Protein 5YI7 (pdb70)

Secondary structure (DSSP, 8-state):
-HHHHHHT--EEEEEEEEEEEESSS--HHHHHHHHHHHHH--PEEEEEEEETTEEEEEETTT--EEEEE-GGGEEEEEE-TTSTTEEEEEEEETTTTEEEEEEEEESSS-HHHHHHHHHHHHHHHHH-/-TTPPPP---EE-TT--/-HHHHHHHHHT--EEEEEEEEEEEESSS--HHHHHHHHHHHHH--PEEEEEEEETTEEEEEETTT--EEEEE-GGGEEEEEE-TT-TTEEEEEEEETTTTEEEEEEEEESSS-HHHHHHHHHHHHHHHHH-/-TTPPPP---EE-TT--

Radius of gyration: 22.99 Å; Cα contacts (8 Å, |Δi|>4): 720; chains: 4; bounding box: 73×69×39 Å

Solvent-accessible surface area: 15478 Å² total; per-residue (Å²): 62,89,104,26,0,46,64,69,104,9,48,7,22,0,58,26,31,20,56,34,67,12,170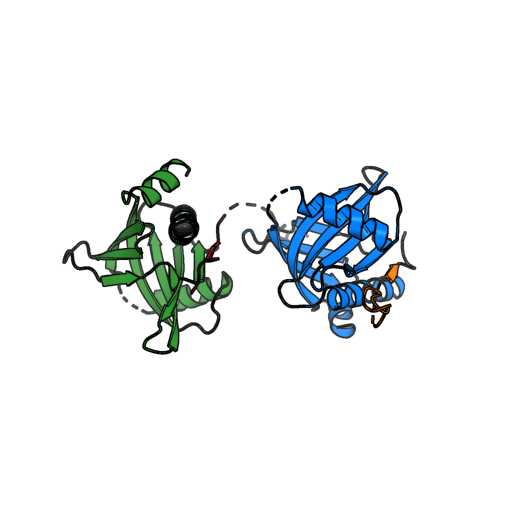,103,38,117,9,41,91,24,2,24,61,4,1,69,83,16,99,106,117,152,63,56,53,1,63,0,65,1,10,9,97,1,0,75,0,39,18,47,58,102,84,25,92,78,11,87,23,70,0,77,35,0,6,0,0,1,13,9,140,111,94,86,79,0,0,0,0,0,3,78,42,53,128,71,87,84,62,16,0,21,0,0,64,0,32,141,30,53,0,59,110,0,0,88,0,0,9,15,0,4,58,13,22,104,114,175,136,132,180,107,133,148,233,156,76,48,65,87,11,97,19,74,102,158,91,83,16,62,94,18,0,48,61,69,102,9,50,9,23,0,57,26,31,21,55,33,67,13,171,101,38,66,9,13,80,25,3,26,95,5,0,74,84,15,97,88,112,125,76,58,108,0,65,0,66,1,10,9,96,1,0,74,0,36,17,76,169,104,101,28,99,79,12,88,23,66,0,78,44,0,7,1,0,1,17,9,80,110,90,86,80,0,0,0,0,0,4,71,39,50,128,69,88,81,63,15,0,21,0,0,62,0,33,144,40,45,0,26,42,0,0,26,1,0,8,21,0,4,56,10,20,104,130,174,136,130,181,109,136,147,188,152,51,30,72,91,10,99,16,73,95

CATH classification: 2.30.29.30

Structure (mmCIF, N/CA/C/O backbone):
data_5YI7
#
_entry.id   5YI7
#
_cell.length_a   65.593
_cell.length_b   65.593
_cell.length_c   143.879
_cell.angle_alpha   90.000
_cell.angle_beta   90.000
_cell.angle_gamma   120.000
#
_symmetry.space_group_name_H-M   'P 31 1 2'
#
loop_
_entity.id
_entity.type
_entity.pdbx_description
1 polymer 'Protein numb'
2 polymer 'Pon peptide from Partner of numb'
3 non-polymer GLYCEROL
4 water water
#
loop_
_atom_site.group_PDB
_atom_site.id
_atom_site.type_symbol
_atom_site.label_atom_id
_atom_site.label_alt_id
_atom_site.label_comp_id
_atom_site.label_asym_id
_atom_site.label_entity_id
_atom_site.label_seq_id
_atom_site.pdbx_PDB_ins_code
_atom_site.Cartn_x
_atom_site.Cartn_y
_atom_site.Cartn_z
_atom_site.occupancy
_atom_site.B_iso_or_equiv
_atom_site.auth_seq_id
_atom_site.auth_comp_id
_atom_site.auth_asym_id
_atom_site.auth_atom_id
_atom_site.pdbx_PDB_model_num
ATOM 1 N N . ASP A 1 10 ? 23.544 53.644 52.422 1.00 42.63 72 ASP A N 1
ATOM 2 C CA . ASP A 1 10 ? 22.442 53.500 51.453 1.00 33.59 72 ASP A CA 1
ATOM 3 C C . ASP A 1 10 ? 21.671 52.213 51.643 1.00 27.45 72 ASP A C 1
ATOM 4 O O . ASP A 1 10 ? 20.496 52.149 51.245 1.00 27.47 72 ASP A O 1
ATOM 9 N N . GLU A 1 11 ? 22.301 51.165 52.198 1.00 26.15 73 GLU A N 1
ATOM 10 C CA . GLU A 1 11 ? 21.568 49.917 52.426 1.00 29.57 73 GLU A CA 1
ATOM 11 C C . GLU A 1 11 ? 20.374 50.133 53.352 1.00 29.50 73 GLU A C 1
ATOM 12 O O . GLU A 1 11 ? 19.254 49.702 53.047 1.00 29.14 73 GLU A O 1
ATOM 16 N N . GLU A 1 12 ? 20.580 50.820 54.481 1.00 29.50 74 GLU A N 1
ATOM 17 C CA . GLU A 1 12 ? 19.438 51.031 55.366 1.00 30.72 74 GLU A CA 1
ATOM 18 C C . GLU A 1 12 ? 18.385 51.886 54.682 1.00 27.63 74 GLU A C 1
ATOM 19 O O . GLU A 1 12 ? 17.181 51.650 54.872 1.00 27.51 74 GLU A O 1
ATOM 23 N N . ALA A 1 13 ? 18.820 52.846 53.855 1.00 25.84 75 ALA A N 1
ATOM 24 C CA . ALA A 1 13 ? 17.873 53.697 53.142 1.00 25.42 75 ALA A CA 1
ATOM 25 C C . ALA A 1 13 ? 17.052 52.881 52.159 1.00 22.99 75 ALA A C 1
ATOM 26 O O . ALA A 1 13 ? 15.843 53.084 52.030 1.00 23.88 75 ALA A O 1
ATOM 28 N N . VAL A 1 14 ? 17.687 51.921 51.464 1.00 23.54 76 VAL A N 1
ATOM 29 C CA . VAL A 1 14 ? 16.902 51.099 50.557 1.00 22.92 76 VAL A CA 1
ATOM 30 C C . VAL A 1 14 ? 15.904 50.258 51.337 1.00 23.97 76 VAL A C 1
ATOM 31 O O . VAL A 1 14 ? 14.740 50.120 50.938 1.00 22.66 76 VAL A O 1
ATOM 35 N N . ARG A 1 15 ? 16.332 49.694 52.470 1.00 23.67 77 ARG A N 1
ATOM 36 C CA . ARG A 1 15 ? 15.426 48.859 53.257 1.00 26.05 77 ARG A CA 1
ATOM 37 C C . ARG A 1 15 ? 14.260 49.667 53.793 1.00 27.16 77 ARG A C 1
ATOM 38 O O . ARG A 1 15 ? 13.129 49.168 53.865 1.00 29.43 77 ARG A O 1
ATOM 41 N N . SER A 1 16 ? 14.512 50.927 54.145 1.00 29.42 78 SER A N 1
ATOM 42 C CA . SER A 1 16 ? 13.510 51.807 54.760 1.00 26.51 78 SER A CA 1
ATOM 43 C C . SER A 1 16 ? 12.703 52.611 53.767 1.00 30.02 78 SER A C 1
ATOM 44 O O . SER A 1 16 ? 11.816 53.368 54.186 1.00 29.71 78 SER A O 1
ATOM 47 N N . ALA A 1 17 ? 12.990 52.474 52.469 1.00 23.66 79 ALA A N 1
ATOM 48 C CA . ALA A 1 17 ? 12.338 53.241 51.429 1.00 22.66 79 ALA A CA 1
ATOM 49 C C . ALA A 1 17 ? 12.546 54.752 51.629 1.00 24.49 79 ALA A C 1
ATOM 50 O O . ALA A 1 17 ? 11.614 55.552 51.487 1.00 26.38 79 ALA A O 1
ATOM 52 N N . THR A 1 18 ? 13.800 55.142 51.913 1.00 23.16 80 THR A N 1
ATOM 53 C CA . THR A 1 18 ? 14.216 56.543 51.897 1.00 21.74 80 THR A CA 1
ATOM 54 C C . THR A 1 18 ? 15.387 56.793 50.950 1.00 25.26 80 THR A C 1
ATOM 55 O O . THR A 1 18 ? 16.108 57.792 51.102 1.00 25.45 80 THR A O 1
ATOM 59 N N . CYS A 1 19 ? 15.599 55.902 49.963 1.00 20.85 81 CYS A N 1
ATOM 60 C CA . CYS A 1 19 ? 16.726 55.995 49.039 1.00 23.20 81 CYS A CA 1
ATOM 61 C C . CYS A 1 19 ? 16.243 56.529 47.701 1.00 21.04 81 CYS A C 1
ATOM 62 O O . CYS A 1 19 ? 15.427 55.893 47.027 1.00 22.42 81 CYS A O 1
ATOM 65 N N . SER A 1 20 ? 16.696 57.722 47.331 1.00 22.57 82 SER A N 1
ATOM 66 C CA . SER A 1 20 ? 16.306 58.303 46.056 1.00 20.72 82 SER A CA 1
ATOM 67 C C . SER A 1 20 ? 17.473 59.103 45.511 1.00 22.14 82 SER A C 1
ATOM 68 O O . SER A 1 20 ? 18.285 59.640 46.274 1.00 24.84 82 SER A O 1
ATOM 71 N N . PHE A 1 21 ? 17.573 59.137 44.191 1.00 19.75 83 PHE A N 1
ATOM 72 C CA . PHE A 1 21 ? 18.648 59.833 43.493 1.00 20.33 83 PHE A CA 1
ATOM 73 C C . PHE A 1 21 ? 18.060 60.739 42.436 1.00 22.31 83 PHE A C 1
ATOM 74 O O . PHE A 1 21 ? 17.166 60.341 41.696 1.00 22.07 83 PHE A O 1
ATOM 82 N N . SER A 1 22 ? 18.598 61.953 42.345 1.00 22.65 84 SER A N 1
ATOM 83 C CA . SER A 1 22 ? 18.191 62.842 41.278 1.00 20.72 84 SER A CA 1
ATOM 84 C C . SER A 1 22 ? 18.858 62.378 39.989 1.00 22.69 84 SER A C 1
ATOM 85 O O . SER A 1 22 ? 20.063 62.104 39.966 1.00 25.76 84 SER A O 1
ATOM 88 N N . VAL A 1 23 ? 18.063 62.164 38.946 1.00 20.89 85 VAL A N 1
ATOM 89 C CA . VAL A 1 23 ? 18.574 61.567 37.710 1.00 20.16 85 VAL A CA 1
ATOM 90 C C . VAL A 1 23 ? 18.015 62.302 36.496 1.00 23.72 85 VAL A C 1
ATOM 91 O O . VAL A 1 23 ? 17.022 63.035 36.568 1.00 21.29 85 VAL A O 1
ATOM 95 N N . LYS A 1 24 ? 18.692 62.122 35.363 1.00 20.32 86 LYS A N 1
ATOM 96 C CA . LYS A 1 24 ? 18.070 62.343 34.073 1.00 20.70 86 LYS A CA 1
ATOM 97 C C . LYS A 1 24 ? 17.796 60.961 33.508 1.00 23.43 86 LYS A C 1
ATOM 98 O O . LYS A 1 24 ? 18.722 60.141 33.411 1.00 24.45 86 LYS A O 1
ATOM 103 N N . TYR A 1 25 ? 16.541 60.690 33.183 1.00 21.86 87 TYR A N 1
ATOM 104 C CA . TYR A 1 25 ? 16.158 59.398 32.633 1.00 22.54 87 TYR A CA 1
ATOM 105 C C . TYR A 1 25 ? 16.295 59.462 31.126 1.00 24.49 87 TYR A C 1
ATOM 106 O O . TYR A 1 25 ? 15.687 60.319 30.470 1.00 22.00 87 TYR A O 1
ATOM 115 N N . LEU A 1 26 ? 17.096 58.552 30.570 1.00 22.64 88 LEU A N 1
ATOM 116 C CA . LEU A 1 26 ? 17.386 58.588 29.148 1.00 22.69 88 LEU A CA 1
ATOM 117 C C . LEU A 1 26 ? 16.417 57.759 28.321 1.00 24.45 88 LEU A C 1
ATOM 118 O O . LEU A 1 26 ? 16.465 57.845 27.097 1.00 28.90 88 LEU A O 1
ATOM 123 N N . GLY A 1 27 ? 15.555 56.970 28.938 1.00 22.57 89 GLY A N 1
ATOM 124 C CA . GLY A 1 27 ? 14.657 56.107 28.192 1.00 22.32 89 GLY A CA 1
ATOM 125 C C . GLY A 1 27 ? 15.150 54.678 28.230 1.00 22.95 89 GLY A C 1
ATOM 126 O O . GLY A 1 27 ? 16.039 54.327 29.010 1.00 20.66 89 GLY A O 1
ATOM 127 N N . CYS A 1 28 ? 14.571 53.845 27.358 1.00 21.64 90 CYS A N 1
ATOM 128 C CA . CYS A 1 28 ? 14.966 52.433 27.320 1.00 21.84 90 CYS A CA 1
ATOM 129 C C . CYS A 1 28 ? 15.094 51.958 25.883 1.00 21.88 90 CYS A C 1
ATOM 130 O O . CYS A 1 28 ? 14.542 52.552 24.947 1.00 23.68 90 CYS A O 1
ATOM 133 N N . VAL A 1 29 ? 15.806 50.844 25.719 1.00 19.31 91 VAL A N 1
ATOM 134 C CA . VAL A 1 29 ? 16.030 50.268 24.400 1.00 21.03 91 VAL A CA 1
ATOM 135 C C . VAL A 1 29 ? 16.151 48.753 24.554 1.00 21.82 91 VAL A C 1
ATOM 136 O O . VAL A 1 29 ? 16.706 48.260 25.541 1.00 20.48 91 VAL A O 1
ATOM 140 N N . GLU A 1 30 ? 15.602 48.022 23.596 1.00 21.69 92 GLU A N 1
ATOM 141 C CA . GLU A 1 30 ? 15.710 46.572 23.630 1.00 21.97 92 GLU A CA 1
ATOM 142 C C . GLU A 1 30 ? 17.151 46.124 23.521 1.00 23.22 92 GLU A C 1
ATOM 143 O O . GLU A 1 30 ? 17.924 46.658 22.707 1.00 22.52 92 GLU A O 1
ATOM 149 N N . VAL A 1 31 ? 17.504 45.116 24.336 1.00 21.88 93 VAL A N 1
ATOM 150 C CA . VAL A 1 31 ? 18.784 44.431 24.240 1.00 19.70 93 VAL A CA 1
ATOM 151 C C . VAL A 1 31 ? 18.537 42.930 24.119 1.00 22.22 93 VAL A C 1
ATOM 152 O O . VAL A 1 31 ? 17.418 42.437 24.313 1.00 24.57 93 VAL A O 1
ATOM 156 N N . PHE A 1 32 ? 19.583 42.197 23.715 1.00 21.67 94 PHE A N 1
ATOM 157 C CA . PHE A 1 32 ? 19.439 40.766 23.434 1.00 24.06 94 PHE A CA 1
ATOM 158 C C . PHE A 1 32 ? 20.244 39.894 24.385 1.00 23.81 94 PHE A C 1
ATOM 159 O O . PHE A 1 32 ? 20.459 38.695 24.107 1.00 26.41 94 PHE A O 1
ATOM 167 N N . GLU A 1 33 ? 20.723 40.461 25.481 1.00 24.75 95 GLU A N 1
ATOM 168 C CA . GLU A 1 33 ? 21.350 39.690 26.542 1.00 25.88 95 GLU A CA 1
ATOM 169 C C . GLU A 1 33 ? 20.773 40.233 27.840 1.00 25.33 95 GLU A C 1
ATOM 170 O O . GLU A 1 33 ? 20.353 41.395 27.916 1.00 21.78 95 GLU A O 1
ATOM 176 N N . SER A 1 34 ? 20.699 39.381 28.852 1.00 22.26 96 SER A N 1
ATOM 177 C CA . SER A 1 34 ? 20.115 39.830 30.112 1.00 19.68 96 SER A CA 1
ATOM 178 C C . SER A 1 34 ? 21.127 40.438 31.081 1.00 24.39 96 SER A C 1
ATOM 179 O O . SER A 1 34 ? 20.732 40.882 32.164 1.00 22.62 96 SER A O 1
ATOM 182 N N . ARG A 1 35 ? 22.416 40.415 30.759 1.00 22.95 97 ARG A N 1
ATOM 183 C CA . ARG A 1 35 ? 23.423 41.001 31.647 1.00 20.27 97 ARG A CA 1
ATOM 184 C C . ARG A 1 35 ? 24.629 41.457 30.821 1.00 22.52 97 ARG A C 1
ATOM 185 O O . ARG A 1 35 ? 24.812 41.041 29.676 1.00 24.23 97 ARG A O 1
ATOM 193 N N . GLY A 1 36 ? 25.474 42.287 31.438 1.00 20.78 98 GLY A N 1
ATOM 194 C CA . GLY A 1 36 ? 26.793 42.556 30.876 1.00 24.48 98 GLY A CA 1
ATOM 195 C C . GLY A 1 36 ? 27.068 44.046 30.762 1.00 24.42 98 GLY A C 1
ATOM 196 O O . GLY A 1 36 ? 26.219 44.786 30.268 1.00 22.90 98 GLY A O 1
ATOM 197 N N . MET A 1 37 ? 28.247 44.497 31.196 1.00 23.13 99 MET A N 1
ATOM 198 C CA . MET A 1 37 ? 28.535 45.936 31.133 1.00 23.61 99 MET A CA 1
ATOM 199 C C . MET A 1 37 ? 28.667 46.438 29.709 1.00 26.09 99 MET A C 1
ATOM 200 O O . MET A 1 37 ? 28.290 47.582 29.420 1.00 25.91 99 MET A O 1
ATOM 205 N N . GLN A 1 38 ? 29.220 45.621 28.803 1.00 24.10 100 GLN A N 1
ATOM 206 C CA . GLN A 1 38 ? 29.299 46.086 27.422 1.00 25.60 100 GLN A CA 1
ATOM 207 C C . GLN A 1 38 ? 27.915 46.170 26.823 1.00 26.75 100 GLN A C 1
ATOM 208 O O . GLN A 1 38 ? 27.624 47.071 26.024 1.00 25.78 100 GLN A O 1
ATOM 211 N N . VAL A 1 39 ? 27.039 45.247 27.209 1.00 23.26 101 VAL A N 1
ATOM 212 C CA . VAL A 1 39 ? 25.672 45.295 26.702 1.00 24.23 101 VAL A CA 1
ATOM 213 C C . VAL A 1 39 ? 24.996 46.591 27.115 1.00 22.04 101 VAL A C 1
ATOM 214 O O . VAL A 1 39 ? 24.343 47.267 26.302 1.00 22.81 101 VAL A O 1
ATOM 218 N N . CYS A 1 40 ? 25.169 46.967 28.381 1.00 20.20 102 CYS A N 1
ATOM 219 C CA . CYS A 1 40 ? 24.573 48.193 28.907 1.00 19.66 102 CYS A CA 1
ATOM 220 C C . CYS A 1 40 ? 25.190 49.418 28.248 1.00 21.81 102 CYS A C 1
ATOM 221 O O . CYS A 1 40 ? 24.485 50.373 27.906 1.00 21.83 102 CYS A O 1
ATOM 224 N N . GLU A 1 41 ? 26.511 49.413 28.062 1.00 22.40 103 GLU A N 1
ATOM 225 C CA . GLU A 1 41 ? 27.157 50.572 27.463 1.00 23.63 103 GLU A CA 1
ATOM 226 C C . GLU A 1 41 ? 26.749 50.757 26.010 1.00 24.71 103 GLU A C 1
ATOM 227 O O . GLU A 1 41 ? 26.591 51.898 25.547 1.00 24.35 103 GLU A O 1
ATOM 233 N N . GLU A 1 42 ? 26.592 49.656 25.252 1.00 24.08 104 GLU A N 1
ATOM 234 C CA . GLU A 1 42 ? 26.106 49.819 23.880 1.00 23.97 104 GLU A CA 1
ATOM 235 C C . GLU A 1 42 ? 24.682 50.364 23.864 1.00 25.57 104 GLU A C 1
ATOM 236 O O . GLU A 1 42 ? 24.350 51.216 23.029 1.00 24.84 104 GLU A O 1
ATOM 238 N N . ALA A 1 43 ? 23.841 49.912 24.804 1.00 22.56 105 ALA A N 1
ATOM 239 C CA . ALA A 1 43 ? 22.489 50.443 24.909 1.00 23.96 105 ALA A CA 1
ATOM 240 C C . ALA A 1 43 ? 22.508 51.920 25.268 1.00 24.82 105 ALA A C 1
ATOM 241 O O . ALA A 1 43 ? 21.727 52.715 24.733 1.00 24.51 105 ALA A O 1
ATOM 243 N N . LEU A 1 44 ? 23.389 52.308 26.183 1.00 21.34 106 LEU A N 1
ATOM 244 C CA . LEU A 1 44 ? 23.464 53.706 26.563 1.00 22.60 106 LEU A CA 1
ATOM 245 C C . LEU A 1 44 ? 23.872 54.557 25.381 1.00 26.38 106 LEU A C 1
ATOM 246 O O . LEU A 1 44 ? 23.432 55.711 25.252 1.00 25.23 106 LEU A O 1
ATOM 251 N N . LYS A 1 45 ? 24.734 54.020 24.514 1.00 24.66 107 LYS A N 1
ATOM 252 C CA . LYS A 1 45 ? 25.139 54.785 23.345 1.00 26.39 107 LYS A CA 1
ATOM 253 C C . LYS A 1 45 ? 23.937 55.039 22.453 1.00 27.49 107 LYS A C 1
ATOM 254 O O . LYS A 1 45 ? 23.764 56.140 21.918 1.00 32.68 107 LYS A O 1
ATOM 257 N N . VAL A 1 46 ? 23.065 54.039 22.313 1.00 27.28 108 VAL A N 1
ATOM 258 C CA . VAL A 1 46 ? 21.888 54.215 21.472 1.00 28.79 108 VAL A CA 1
ATOM 259 C C . VAL A 1 46 ? 20.967 55.262 22.080 1.00 26.36 108 VAL A C 1
ATOM 260 O O . VAL A 1 46 ? 20.499 56.174 21.383 1.00 26.52 108 VAL A O 1
ATOM 264 N N . LEU A 1 47 ? 20.740 55.167 23.399 1.00 25.09 109 LEU A N 1
ATOM 265 C CA . LEU A 1 47 ? 19.910 56.139 24.107 1.00 24.76 109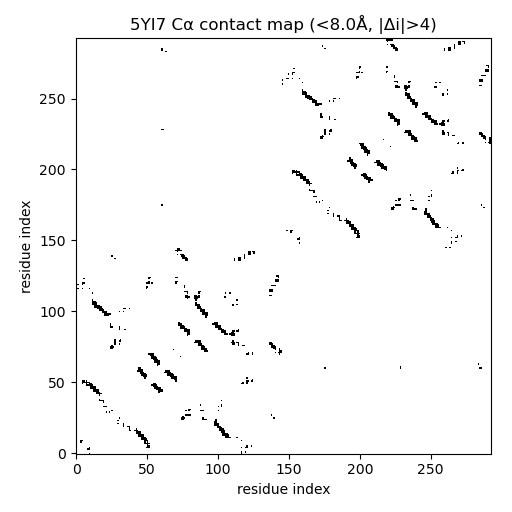 LEU A CA 1
ATOM 266 C C . LEU A 1 47 ? 20.449 57.559 23.940 1.00 26.92 109 LEU A C 1
ATOM 267 O O . LEU A 1 47 ? 19.671 58.501 23.750 1.00 30.11 109 LEU A O 1
ATOM 272 N N . ARG A 1 48 ? 21.770 57.739 24.062 1.00 24.90 110 ARG A N 1
ATOM 273 C CA . ARG A 1 48 ? 22.346 59.075 23.970 1.00 28.77 110 ARG A CA 1
ATOM 274 C C . ARG A 1 48 ? 22.260 59.633 22.562 1.00 31.22 110 ARG A C 1
ATOM 275 O O . ARG A 1 48 ? 22.196 60.860 22.383 1.00 31.73 110 ARG A O 1
ATOM 283 N N . GLN A 1 49 ? 22.267 58.763 21.552 1.00 31.57 111 GLN A N 1
ATOM 284 C CA . GLN A 1 49 ? 22.184 59.231 20.169 1.00 36.44 111 GLN A CA 1
ATOM 285 C C . GLN A 1 49 ? 20.764 59.568 19.754 1.00 39.06 111 GLN A C 1
ATOM 286 O O . GLN A 1 49 ? 20.567 60.169 18.691 1.00 46.16 111 GLN A O 1
ATOM 289 N N . SER A 1 50 ? 19.779 59.192 20.551 1.00 50.78 112 SER A N 1
ATOM 290 C CA . SER A 1 50 ? 18.408 59.597 20.325 1.00 48.87 112 SER A CA 1
ATOM 291 C C . SER A 1 50 ? 18.253 61.093 20.608 1.00 47.58 112 SER A C 1
ATOM 292 O O . SER A 1 50 ? 17.697 61.815 19.800 1.00 52.83 112 SER A O 1
ATOM 295 N N . ARG A 1 53 ? 15.794 63.943 24.372 1.00 53.05 115 ARG A N 1
ATOM 296 C CA . ARG A 1 53 ? 15.912 64.866 25.505 1.00 52.04 115 ARG A CA 1
ATOM 297 C C . ARG A 1 53 ? 15.568 64.193 26.831 1.00 43.98 115 ARG A C 1
ATOM 298 O O . ARG A 1 53 ? 14.438 63.738 27.049 1.00 44.65 115 ARG A O 1
ATOM 301 N N . PRO A 1 54 ? 16.553 64.113 27.715 1.00 41.31 116 PRO A N 1
ATOM 302 C CA . PRO A 1 54 ? 16.375 63.341 28.947 1.00 35.11 116 PRO A CA 1
ATOM 303 C C . PRO A 1 54 ? 15.417 64.041 29.890 1.00 33.38 116 PRO A C 1
ATOM 304 O O . PRO A 1 54 ? 15.342 65.268 29.932 1.00 34.48 116 PRO A O 1
ATOM 308 N N . VAL A 1 55 ? 14.702 63.246 30.667 1.00 27.84 117 VAL A N 1
ATOM 309 C CA . VAL A 1 55 ? 13.667 63.747 31.565 1.00 26.50 117 VAL A CA 1
ATOM 310 C C . VAL A 1 55 ? 14.254 63.783 32.969 1.00 24.84 117 VAL A C 1
ATOM 311 O O . VAL A 1 55 ? 14.750 62.774 33.468 1.00 25.58 117 VAL A O 1
ATOM 315 N N . ARG A 1 56 ? 14.217 64.948 33.610 1.00 24.77 118 ARG A N 1
ATOM 316 C CA . ARG A 1 56 ? 14.773 65.023 34.959 1.00 24.19 118 ARG A CA 1
ATOM 317 C C . ARG A 1 56 ? 13.767 64.531 35.979 1.00 24.24 118 ARG A C 1
ATOM 318 O O . ARG A 1 56 ? 12.581 64.875 35.915 1.00 24.48 118 ARG A O 1
ATOM 326 N N . GLY A 1 57 ? 14.248 63.770 36.950 1.00 21.97 119 GLY A N 1
ATOM 327 C CA . GLY A 1 57 ? 13.339 63.222 37.931 1.00 22.57 119 GLY A CA 1
ATOM 328 C C . GLY A 1 57 ? 14.089 62.601 39.076 1.00 21.81 119 GLY A C 1
ATOM 329 O O . GLY A 1 57 ? 15.266 62.895 39.318 1.00 21.87 119 GLY A O 1
ATOM 330 N N . LEU A 1 58 ? 13.339 61.832 39.848 1.00 19.97 120 LEU A N 1
ATOM 331 C CA . LEU A 1 58 ? 13.841 61.206 41.053 1.00 20.45 120 LEU A CA 1
ATOM 332 C C . LEU A 1 58 ? 13.697 59.710 40.867 1.00 20.88 120 LEU A C 1
ATOM 333 O O . LEU A 1 58 ? 12.610 59.239 40.495 1.00 23.41 120 LEU A O 1
ATOM 338 N N . LEU A 1 59 ? 14.816 58.980 41.044 1.00 18.62 121 LEU A N 1
ATOM 339 C CA . LEU A 1 59 ? 14.848 57.516 41.008 1.00 19.16 121 LEU A CA 1
ATOM 340 C C . LEU A 1 59 ? 14.788 57.005 42.442 1.00 19.68 121 LEU A C 1
ATOM 341 O O . LEU A 1 59 ? 15.718 57.232 43.221 1.00 21.76 121 LEU A O 1
ATOM 346 N N . HIS A 1 60 ? 13.665 56.354 42.801 1.00 18.21 122 HIS A N 1
ATOM 347 C CA . HIS A 1 60 ? 13.465 55.798 44.129 1.00 17.19 122 HIS A CA 1
ATOM 348 C C . HIS A 1 60 ? 13.883 54.342 44.070 1.00 19.52 122 HIS A C 1
ATOM 349 O O . HIS A 1 60 ? 13.494 53.636 43.147 1.00 22.68 122 HIS A O 1
ATOM 356 N N . VAL A 1 61 ? 14.719 53.906 45.015 1.00 19.26 123 VAL A N 1
ATOM 357 C CA . VAL A 1 61 ? 15.230 52.536 45.013 1.00 18.76 123 VAL A CA 1
ATOM 358 C C . VAL A 1 61 ? 14.791 51.872 46.312 1.00 18.34 123 VAL A C 1
ATOM 359 O O . VAL A 1 61 ? 15.165 52.322 47.404 1.00 20.26 123 VAL A O 1
ATOM 363 N N . SER A 1 62 ? 13.995 50.813 46.213 1.00 18.76 124 SER A N 1
ATOM 364 C CA . SER A 1 62 ? 13.572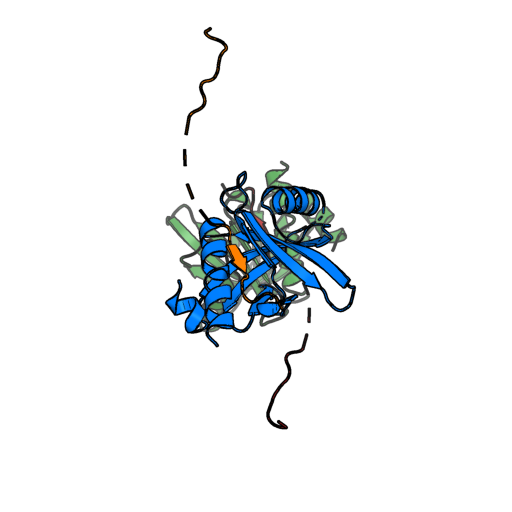 50.089 47.397 1.00 20.76 124 SER A CA 1
ATOM 365 C C . SER A 1 62 ? 13.319 48.632 47.036 1.00 21.49 124 SER A C 1
ATOM 366 O O . SER A 1 62 ? 13.354 48.248 45.852 1.00 22.35 124 SER A O 1
ATOM 369 N N . GLY A 1 63 ? 13.017 47.826 48.060 1.00 22.78 125 GLY A N 1
ATOM 370 C CA . GLY A 1 63 ? 12.654 46.438 47.769 1.00 26.13 125 GLY A CA 1
ATOM 371 C C . GLY A 1 63 ? 11.374 46.316 46.961 1.00 27.24 125 GLY A C 1
ATOM 372 O O . GLY A 1 63 ? 11.117 45.254 46.378 1.00 27.04 125 GLY A O 1
ATOM 373 N N . ASP A 1 64 ? 10.566 47.385 46.920 1.00 22.37 126 ASP A N 1
ATOM 374 C CA . ASP A 1 64 ? 9.284 47.428 46.203 1.00 28.16 126 ASP A CA 1
ATOM 375 C C . ASP A 1 64 ? 9.429 47.745 44.717 1.00 26.38 126 ASP A C 1
ATOM 376 O O . ASP A 1 64 ? 8.451 47.578 43.974 1.00 26.71 126 ASP A O 1
ATOM 381 N N . GLY A 1 65 ? 10.564 48.279 44.285 1.00 22.16 127 GLY A N 1
ATOM 382 C CA . GLY A 1 65 ? 10.749 48.579 42.877 1.00 20.65 127 GLY A CA 1
ATOM 383 C C . GLY A 1 65 ? 11.717 49.725 42.691 1.00 21.81 127 GLY A C 1
ATOM 384 O O . GLY A 1 65 ? 12.202 50.335 43.645 1.00 22.65 127 GLY A O 1
ATOM 385 N N . LEU A 1 66 ? 12.003 49.986 41.422 1.00 18.70 128 LEU A N 1
ATOM 386 C CA . LEU A 1 66 ? 12.696 51.181 40.982 1.00 18.39 128 LEU A CA 1
ATOM 387 C C . LEU A 1 66 ? 11.618 52.049 40.362 1.00 21.26 128 LEU A C 1
ATOM 388 O O . LEU A 1 66 ? 10.962 51.622 39.390 1.00 20.97 128 LEU A O 1
ATOM 393 N N . ARG A 1 67 ? 11.363 53.201 40.980 1.00 18.07 129 ARG A N 1
ATOM 394 C CA . ARG A 1 67 ? 10.305 54.102 40.541 1.00 17.40 129 ARG A CA 1
ATOM 395 C C . ARG A 1 67 ? 10.971 55.386 40.089 1.00 20.84 129 ARG A C 1
ATOM 396 O O . ARG A 1 67 ? 11.795 55.940 40.820 1.00 23.00 129 ARG A O 1
ATOM 404 N N . VAL A 1 68 ? 10.614 55.886 38.903 1.00 18.74 130 VAL A N 1
ATOM 405 C CA . VAL A 1 68 ? 11.111 57.187 38.472 1.00 19.96 130 VAL A CA 1
ATOM 406 C C . VAL A 1 68 ? 9.929 58.140 38.398 1.00 18.31 130 VAL A C 1
ATOM 407 O O . VAL A 1 68 ? 8.925 57.840 37.756 1.00 19.33 130 VAL A O 1
ATOM 411 N N . VAL A 1 69 ? 10.038 59.273 39.085 1.00 19.33 131 VAL A N 1
ATOM 412 C CA . VAL A 1 69 ? 8.997 60.289 39.121 1.00 19.66 131 VAL A CA 1
ATOM 413 C C . VAL A 1 69 ? 9.550 61.533 38.444 1.00 22.16 131 VAL A C 1
ATOM 414 O O . VAL A 1 69 ? 10.591 62.052 38.857 1.00 21.66 131 VAL A O 1
ATOM 418 N N . ASP A 1 70 ? 8.833 62.024 37.433 1.00 20.41 132 ASP A N 1
ATOM 419 C CA . ASP A 1 70 ? 9.233 63.185 36.641 1.00 25.57 132 ASP A CA 1
ATOM 420 C C . ASP A 1 70 ? 9.148 64.456 37.503 1.00 23.99 132 ASP A C 1
ATOM 421 O O . ASP A 1 70 ? 8.100 64.722 38.117 1.00 25.49 132 ASP A O 1
ATOM 426 N N . ASP A 1 71 ? 10.235 65.262 37.537 1.00 22.91 133 ASP A N 1
ATOM 427 C CA . ASP A 1 71 ? 10.199 66.480 38.368 1.00 24.87 133 ASP A CA 1
ATOM 428 C C . ASP A 1 71 ? 9.073 67.412 37.950 1.00 31.48 133 ASP A C 1
ATOM 429 O O . ASP A 1 71 ? 8.400 68.018 38.806 1.00 28.41 133 ASP A O 1
ATOM 434 N N . GLU A 1 72 ? 8.869 67.571 36.639 1.00 27.06 134 GLU A N 1
ATOM 435 C CA . GLU A 1 72 ? 7.990 68.648 36.180 1.00 29.19 134 GLU A CA 1
ATOM 436 C C . GLU A 1 72 ? 6.519 68.279 36.321 1.00 30.65 134 GLU A C 1
ATOM 437 O O . GLU A 1 72 ? 5.709 69.132 36.708 1.00 31.60 134 GLU A O 1
ATOM 443 N N . THR A 1 73 ? 6.139 67.034 36.014 1.00 26.83 135 THR A N 1
ATOM 444 C CA . THR A 1 73 ? 4.736 66.616 36.121 1.00 27.22 135 THR A CA 1
ATOM 445 C C . THR A 1 73 ? 4.414 65.887 37.410 1.00 31.67 135 THR A C 1
ATOM 446 O O . THR A 1 73 ? 3.227 65.666 37.689 1.00 29.89 135 THR A O 1
ATOM 450 N N . LYS A 1 74 ? 5.431 65.483 38.171 1.00 27.17 136 LYS A N 1
ATOM 451 C CA . LYS A 1 74 ? 5.302 64.658 39.373 1.00 27.89 136 LYS A CA 1
ATOM 452 C C . LYS A 1 74 ? 4.654 63.324 39.075 1.00 29.94 136 LYS A C 1
ATOM 453 O O . LYS A 1 74 ? 4.071 62.706 39.972 1.00 31.81 136 LYS A O 1
ATOM 456 N N . GLY A 1 75 ? 4.714 62.880 37.827 1.00 29.64 137 GLY A N 1
ATOM 457 C CA . GLY A 1 75 ? 4.118 61.623 37.442 1.00 31.72 137 GLY A CA 1
ATOM 458 C C . GLY A 1 75 ? 5.103 60.465 37.476 1.00 26.92 137 GLY A C 1
ATOM 459 O O . GLY A 1 75 ? 6.304 60.632 37.284 1.00 24.79 137 GLY A O 1
ATOM 460 N N . LEU A 1 76 ? 4.559 59.276 37.706 1.00 27.45 138 LEU A N 1
ATOM 461 C CA . LEU A 1 76 ? 5.355 58.056 37.785 1.00 24.14 138 LEU A CA 1
ATOM 462 C C . LEU A 1 76 ? 5.617 57.555 36.372 1.00 28.74 138 LEU A C 1
ATOM 463 O O . LEU A 1 76 ? 4.710 57.024 35.716 1.00 37.68 138 LEU A O 1
ATOM 468 N N . ILE A 1 77 ? 6.849 57.705 35.882 1.00 24.06 139 ILE A N 1
ATOM 469 C CA . ILE A 1 77 ? 7.130 57.320 34.505 1.00 24.99 139 ILE A CA 1
ATOM 470 C C . ILE A 1 77 ? 7.834 55.977 34.362 1.00 25.85 139 ILE A C 1
ATOM 471 O O . ILE A 1 77 ? 7.848 55.413 33.252 1.00 32.61 139 ILE A O 1
ATOM 476 N N . VAL A 1 78 ? 8.441 55.469 35.419 1.00 22.50 140 VAL A N 1
ATOM 477 C CA . VAL A 1 78 ? 9.007 54.130 35.442 1.00 21.92 140 VAL A CA 1
ATOM 478 C C . VAL A 1 78 ? 8.537 53.502 36.738 1.00 21.90 140 VAL A C 1
ATOM 479 O O . VAL A 1 78 ? 8.609 54.144 37.793 1.00 21.83 140 VAL A O 1
ATOM 483 N N . ASP A 1 79 ? 8.036 52.265 36.660 1.00 23.73 141 ASP A N 1
ATOM 484 C CA . ASP A 1 79 ? 7.632 51.553 37.874 1.00 23.19 141 ASP A CA 1
ATOM 485 C C . ASP A 1 79 ? 8.035 50.101 37.639 1.00 24.91 141 ASP A C 1
ATOM 486 O O . ASP A 1 79 ? 7.281 49.316 37.050 1.00 27.28 141 ASP A O 1
ATOM 491 N N . GLN A 1 80 ? 9.227 49.756 38.094 1.00 20.92 142 GLN A N 1
ATOM 492 C CA . GLN A 1 80 ? 9.879 48.506 37.739 1.00 21.73 142 GLN A CA 1
ATOM 493 C C . GLN A 1 80 ? 9.949 47.590 38.963 1.00 24.66 142 GLN A C 1
ATOM 494 O O . GLN A 1 80 ? 10.590 47.944 39.961 1.00 22.91 142 GLN A O 1
ATOM 500 N N . THR A 1 81 ? 9.347 46.401 38.884 1.00 23.74 143 THR A N 1
ATOM 501 C CA . THR A 1 81 ? 9.517 45.482 40.015 1.00 25.15 143 THR A CA 1
ATOM 502 C C . THR A 1 81 ? 10.937 44.948 40.070 1.00 28.15 143 THR A C 1
ATOM 503 O O . THR A 1 81 ? 11.587 44.720 39.045 1.00 24.70 143 THR A O 1
ATOM 507 N N . ILE A 1 82 ? 11.422 44.725 41.293 1.00 23.21 144 ILE A N 1
ATOM 508 C CA . ILE A 1 82 ? 12.806 44.278 41.418 1.00 19.08 144 ILE A CA 1
ATOM 509 C C . ILE A 1 82 ? 12.959 42.887 40.837 1.00 18.90 144 ILE A C 1
ATOM 510 O O . ILE A 1 82 ? 14.016 42.542 40.302 1.00 20.98 144 ILE A O 1
ATOM 515 N N . GLU A 1 83 ? 11.929 42.059 40.987 1.00 23.70 145 GLU A N 1
ATOM 516 C CA . GLU A 1 83 ? 12.026 40.661 40.567 1.00 27.42 145 GLU A CA 1
ATOM 517 C C . GLU A 1 83 ? 12.293 40.531 39.077 1.00 27.50 145 GLU A C 1
ATOM 518 O O . GLU A 1 83 ? 12.782 39.487 38.633 1.00 25.46 145 GLU A O 1
ATOM 524 N N . LYS A 1 84 ? 11.977 41.554 38.288 1.00 23.52 146 LYS A N 1
ATOM 525 C CA . LYS A 1 84 ? 12.186 41.451 36.854 1.00 22.73 146 LYS A CA 1
ATOM 526 C C . LYS A 1 84 ? 13.423 42.206 36.401 1.00 23.11 146 LYS A C 1
ATOM 527 O O . LYS A 1 84 ? 13.688 42.261 35.200 1.00 22.02 146 LYS A O 1
ATOM 530 N N . VAL A 1 85 ? 14.198 42.755 37.317 1.00 19.52 147 VAL A N 1
ATOM 531 C CA . VAL A 1 85 ? 15.482 43.387 36.952 1.00 19.60 147 VAL A CA 1
ATOM 532 C C . VAL A 1 85 ? 16.568 42.325 37.020 1.00 21.19 147 VAL A C 1
ATOM 533 O O . VAL A 1 85 ? 16.743 41.693 38.067 1.00 21.76 147 VAL A O 1
ATOM 537 N N . SER A 1 86 ? 17.329 42.147 35.933 1.00 22.52 148 SER A N 1
ATOM 538 C CA . SER A 1 86 ? 18.321 41.079 35.905 1.00 18.15 148 SER A CA 1
ATOM 539 C C . SER A 1 86 ? 19.727 41.526 36.267 1.00 21.49 148 SER A C 1
ATOM 540 O O . SER A 1 86 ? 20.517 40.710 36.773 1.00 22.21 148 SER A O 1
ATOM 543 N N . PHE A 1 87 ? 20.067 42.778 35.999 1.00 18.73 149 PHE A N 1
ATOM 544 C CA . PHE A 1 87 ? 21.456 43.223 36.009 1.00 17.78 149 PHE A CA 1
ATOM 545 C C . PHE A 1 87 ? 21.472 44.738 36.111 1.00 19.28 149 PHE A C 1
ATOM 546 O O . PHE A 1 87 ? 20.601 45.405 35.554 1.00 20.47 149 PHE A O 1
ATOM 554 N N . CYS A 1 88 ? 22.468 45.291 36.808 1.00 17.57 150 CYS A N 1
ATOM 555 C CA . CYS A 1 88 ? 22.645 46.749 36.757 1.00 18.60 150 CYS A CA 1
ATOM 556 C C . CYS A 1 88 ? 24.134 47.076 36.857 1.00 18.99 150 CYS A C 1
ATOM 557 O O . CYS A 1 88 ? 24.928 46.267 37.352 1.00 20.35 150 CYS A O 1
ATOM 560 N N . ALA A 1 89 ? 24.510 48.257 36.339 1.00 19.26 151 ALA A N 1
ATOM 561 C CA . ALA A 1 89 ? 25.928 48.576 36.231 1.00 21.07 151 ALA A CA 1
ATOM 562 C C . ALA A 1 89 ? 26.129 50.073 36.069 1.00 21.37 151 ALA A C 1
ATOM 563 O O . ALA A 1 89 ? 25.321 50.750 35.409 1.00 19.42 151 ALA A O 1
ATOM 565 N N . PRO A 1 90 ? 27.224 50.601 36.613 1.00 22.29 152 PRO A N 1
ATOM 566 C CA . PRO A 1 90 ? 27.695 51.923 36.222 1.00 21.08 152 PRO A CA 1
ATOM 567 C C . PRO A 1 90 ? 28.283 51.870 34.819 1.00 21.33 152 PRO A C 1
ATOM 568 O O . PRO A 1 90 ? 28.693 50.819 34.332 1.00 24.67 152 PRO A O 1
ATOM 572 N N . ASP A 1 91 ? 28.297 53.019 34.159 1.00 22.20 153 ASP A N 1
ATOM 573 C CA . ASP A 1 91 ? 28.906 53.113 32.828 1.00 24.53 153 ASP A CA 1
ATOM 574 C C . ASP A 1 91 ? 30.415 53.269 33.012 1.00 24.51 153 ASP A C 1
ATOM 575 O O . ASP A 1 91 ? 30.852 54.219 33.664 1.00 29.98 153 ASP A O 1
ATOM 580 N N . ARG A 1 92 ? 31.216 52.340 32.460 1.00 24.73 154 ARG A N 1
ATOM 581 C CA . ARG A 1 92 ? 32.658 52.415 32.708 1.00 26.94 154 ARG A CA 1
ATOM 582 C C . ARG A 1 92 ? 33.296 53.619 32.051 1.00 31.61 154 ARG A C 1
ATOM 583 O O . ARG A 1 92 ? 34.454 53.950 32.353 1.00 35.59 154 ARG A O 1
ATOM 591 N N . ASN A 1 93 ? 32.592 54.257 31.127 1.00 31.06 155 ASN A N 1
ATOM 592 C CA . ASN A 1 93 ? 33.163 55.336 30.350 1.00 34.15 155 ASN A CA 1
ATOM 593 C C . ASN A 1 93 ? 32.619 56.707 30.716 1.00 30.87 155 ASN A C 1
ATOM 594 O O . ASN A 1 93 ? 33.168 57.720 30.237 1.00 35.10 155 ASN A O 1
ATOM 599 N N . HIS A 1 94 ? 31.586 56.769 31.550 1.00 32.35 156 HIS A N 1
ATOM 600 C CA . HIS A 1 94 ? 31.021 58.031 32.024 1.00 34.63 156 HIS A CA 1
ATOM 601 C C . HIS A 1 94 ? 30.675 57.890 33.500 1.00 32.18 156 HIS A C 1
ATOM 602 O O . HIS A 1 94 ? 29.822 57.081 33.862 1.00 27.52 156 HIS A O 1
ATOM 609 N N . GLU A 1 95 ? 31.327 58.699 34.343 1.00 32.16 157 GLU A N 1
ATOM 610 C CA . GLU A 1 95 ? 31.258 58.499 35.788 1.00 33.69 157 GLU A CA 1
ATOM 611 C C . GLU A 1 95 ? 29.840 58.590 36.338 1.00 33.54 157 GLU A C 1
ATOM 612 O O . GLU A 1 95 ? 29.533 57.935 37.334 1.00 31.03 157 GLU A O 1
ATOM 614 N N . ARG A 1 96 ? 28.973 59.408 35.743 1.00 30.11 158 ARG A N 1
ATOM 615 C CA . ARG A 1 96 ? 27.604 59.538 36.246 1.00 28.22 158 ARG A CA 1
ATOM 616 C C . ARG A 1 96 ? 26.606 58.639 35.534 1.00 26.82 158 ARG A C 1
ATOM 617 O O . ARG A 1 96 ? 25.411 58.681 35.868 1.00 25.73 158 ARG A O 1
ATOM 622 N N . GLY A 1 97 ? 27.054 57.811 34.593 1.00 25.72 159 GLY A N 1
ATOM 623 C CA . GLY A 1 97 ? 26.128 56.957 33.864 1.00 22.46 159 GLY A CA 1
ATOM 624 C C . GLY A 1 97 ? 25.754 55.694 34.627 1.00 25.42 159 GLY A C 1
ATOM 625 O O . GLY A 1 97 ? 26.546 55.111 35.361 1.00 26.18 159 GLY A O 1
ATOM 626 N N . PHE A 1 98 ? 24.511 55.256 34.443 1.00 21.20 160 PHE A N 1
ATOM 627 C CA . PHE A 1 98 ? 24.003 54.088 35.141 1.00 17.60 160 PHE A CA 1
ATOM 628 C C . PHE A 1 98 ? 22.929 53.462 34.270 1.00 20.29 160 PHE A C 1
ATOM 629 O O . PHE A 1 98 ? 22.180 54.192 33.611 1.00 22.73 160 PHE A O 1
ATOM 637 N N . SER A 1 99 ? 22.826 52.132 34.278 1.00 17.63 161 SER A N 1
ATOM 638 C CA . SER A 1 99 ? 21.689 51.506 33.618 1.00 18.33 161 SER A CA 1
ATOM 639 C C . SER A 1 99 ? 21.346 50.177 34.286 1.00 20.60 161 SER A C 1
ATOM 640 O O . SER A 1 99 ? 22.121 49.621 35.061 1.00 18.72 161 SER A O 1
ATOM 643 N N . TYR A 1 100 ? 20.173 49.658 33.947 1.00 18.78 162 TYR A N 1
ATOM 644 C CA . TYR A 1 100 ? 19.819 48.312 34.393 1.00 17.80 162 TYR A CA 1
ATOM 645 C C . TYR A 1 100 ? 19.132 47.619 33.242 1.00 19.51 162 TYR A C 1
ATOM 646 O O . TYR A 1 100 ? 18.634 48.261 32.320 1.00 17.37 162 TYR A O 1
ATOM 655 N N . ILE A 1 101 ? 19.146 46.297 33.278 1.00 18.09 163 ILE A N 1
ATOM 656 C CA . ILE A 1 101 ? 18.430 45.505 32.284 1.00 17.58 163 ILE A CA 1
ATOM 657 C C . ILE A 1 101 ? 17.273 44.836 33.005 1.00 20.57 163 ILE A C 1
ATOM 658 O O . ILE A 1 101 ? 17.426 44.361 34.143 1.00 20.54 163 ILE A O 1
ATOM 663 N N . CYS A 1 102 ? 16.114 44.779 32.350 1.00 17.75 164 CYS A N 1
ATOM 664 C CA . CYS A 1 102 ? 14.970 44.140 32.955 1.00 19.65 164 CYS A CA 1
ATOM 665 C C . CYS A 1 102 ? 14.241 43.326 31.905 1.00 20.20 164 CYS A C 1
ATOM 666 O O . CYS A 1 102 ? 14.392 43.525 30.689 1.00 20.64 164 CYS A O 1
ATOM 669 N N . ARG A 1 103 ? 13.434 42.422 32.420 1.00 20.62 165 ARG A N 1
ATOM 670 C CA . ARG A 1 103 ? 12.540 41.643 31.575 1.00 23.92 165 ARG A CA 1
ATOM 671 C C . ARG A 1 103 ? 11.180 42.327 31.513 1.00 26.84 165 ARG A C 1
ATOM 672 O O . ARG A 1 103 ? 10.521 42.540 32.548 1.00 29.92 165 ARG A O 1
ATOM 680 N N . ASP A 1 104 ? 10.761 42.691 30.297 1.00 24.92 166 ASP A N 1
ATOM 681 C CA . ASP A 1 104 ? 9.401 43.177 30.064 1.00 29.33 166 ASP A CA 1
ATOM 682 C C . ASP A 1 104 ? 8.568 41.965 29.676 1.00 36.90 166 ASP A C 1
ATOM 683 O O . ASP A 1 104 ? 8.625 41.489 28.534 1.00 39.25 166 ASP A O 1
ATOM 688 N N . GLY A 1 105 ? 7.784 41.458 30.628 1.00 37.60 167 GLY A N 1
ATOM 689 C CA . GLY A 1 105 ? 7.055 40.225 30.380 1.00 42.04 167 GLY A CA 1
ATOM 690 C C . GLY A 1 105 ? 5.922 40.359 29.389 1.00 45.05 167 GLY A C 1
ATOM 691 O O . GLY A 1 105 ? 5.536 39.366 28.765 1.00 48.40 167 GLY A O 1
ATOM 692 N N . THR A 1 106 ? 5.381 41.566 29.230 1.00 43.79 168 THR A N 1
ATOM 693 C CA . THR A 1 106 ? 4.254 41.732 28.325 1.00 48.28 168 THR A CA 1
ATOM 694 C C . THR A 1 106 ? 4.698 41.632 26.871 1.00 45.16 168 THR A C 1
ATOM 695 O O . THR A 1 106 ? 3.977 41.079 26.044 1.00 47.93 168 THR A O 1
ATOM 699 N N . THR A 1 107 ? 5.886 42.133 26.535 1.00 41.84 169 THR A N 1
ATOM 700 C CA . THR A 1 107 ? 6.374 42.010 25.169 1.00 41.04 169 THR A CA 1
ATOM 701 C C . THR A 1 107 ? 7.424 40.917 25.006 1.00 40.90 169 THR A C 1
ATOM 702 O O . THR A 1 107 ? 7.941 40.738 23.899 1.00 40.04 169 THR A O 1
ATOM 706 N N . ARG A 1 108 ? 7.781 40.222 26.081 1.00 37.29 170 ARG A N 1
ATOM 707 C CA . ARG A 1 108 ? 8.799 39.175 26.052 1.00 33.64 170 ARG A CA 1
ATOM 708 C C . ARG A 1 108 ? 10.120 39.695 25.472 1.00 34.59 170 ARG A C 1
ATOM 709 O O . ARG A 1 108 ? 10.717 39.106 24.576 1.00 34.26 170 ARG A O 1
ATOM 712 N N . ARG A 1 109 ? 10.598 40.801 26.027 1.00 30.51 171 ARG A N 1
ATOM 713 C CA . ARG A 1 109 ? 11.846 41.433 25.606 1.00 27.87 171 ARG A CA 1
ATOM 714 C C . ARG A 1 109 ? 12.710 41.735 26.811 1.00 27.91 171 ARG A C 1
ATOM 715 O O . ARG A 1 109 ? 12.199 41.968 27.915 1.00 28.54 171 ARG A O 1
ATOM 723 N N . TRP A 1 110 ? 14.029 41.783 26.585 1.00 24.60 172 TRP A N 1
ATOM 724 C CA . TRP A 1 110 ? 14.955 42.376 27.559 1.00 23.49 172 TRP A CA 1
ATOM 725 C C . TRP A 1 110 ? 15.125 43.845 27.198 1.00 21.67 172 TRP A C 1
ATOM 726 O O . TRP A 1 110 ? 15.313 44.177 26.009 1.00 21.97 172 TRP A O 1
ATOM 737 N N . MET A 1 111 ? 15.009 44.733 28.208 1.00 20.37 173 MET A N 1
ATOM 738 C CA . MET A 1 111 ? 15.095 46.171 27.965 1.00 20.06 173 MET A CA 1
ATOM 739 C C . MET A 1 111 ? 16.128 46.792 28.872 1.00 22.08 173 MET A C 1
ATOM 740 O O . MET A 1 111 ? 16.212 46.445 30.049 1.00 19.34 173 MET A O 1
ATOM 745 N N . CYS A 1 112 ? 16.927 47.711 28.321 1.00 18.71 174 CYS A N 1
ATOM 746 C CA . CYS A 1 112 ? 17.933 48.408 29.106 1.00 18.31 174 CYS A CA 1
ATOM 747 C C . CYS A 1 112 ? 17.435 49.828 29.348 1.00 18.95 174 CYS A C 1
ATOM 748 O O . CYS A 1 112 ? 17.171 50.554 28.389 1.00 19.07 174 CYS A O 1
ATOM 751 N N . HIS A 1 113 ? 17.341 50.227 30.618 1.00 16.17 175 HIS A N 1
ATOM 752 C CA . HIS A 1 113 ? 16.909 51.572 31.000 1.00 17.54 175 HIS A CA 1
ATOM 753 C C . HIS A 1 113 ? 18.123 52.383 31.446 1.00 18.07 175 HIS A C 1
ATOM 754 O O . HIS A 1 113 ? 18.876 51.942 32.324 1.00 18.35 175 HIS A O 1
ATOM 761 N N . GLY A 1 114 ? 18.281 53.584 30.887 1.00 17.72 176 GLY A N 1
ATOM 762 C CA . GLY A 1 114 ? 19.501 54.346 31.045 1.00 17.14 176 GLY A CA 1
ATOM 763 C C . GLY A 1 114 ? 19.293 55.643 31.809 1.00 17.51 176 GLY A C 1
ATOM 764 O O . GLY A 1 114 ? 18.225 56.270 31.735 1.00 21.76 176 GLY A O 1
ATOM 765 N N . PHE A 1 115 ? 20.329 56.033 32.552 1.00 19.45 177 PHE A N 1
ATOM 766 C CA . PHE A 1 115 ? 20.253 57.193 33.433 1.00 20.04 177 PHE A CA 1
ATOM 767 C C . PHE A 1 115 ? 21.542 57.974 33.412 1.00 23.27 177 PHE A C 1
ATOM 768 O O . PHE A 1 115 ? 22.621 57.420 33.220 1.00 24.84 177 PHE A O 1
ATOM 776 N N . LEU A 1 116 ? 21.417 59.258 33.708 1.00 22.47 178 LEU A N 1
ATOM 777 C CA . LEU A 1 116 ? 22.550 60.089 34.066 1.00 22.33 178 LEU A CA 1
ATOM 778 C C . LEU A 1 116 ? 22.289 60.595 35.482 1.00 22.88 178 LEU A C 1
ATOM 779 O O . LEU A 1 116 ? 21.283 61.272 35.730 1.00 27.70 178 LEU A O 1
ATOM 784 N N . ALA A 1 117 ? 23.163 60.238 36.419 1.00 21.12 179 ALA A N 1
ATOM 785 C CA . ALA A 1 117 ? 22.977 60.703 37.794 1.00 24.87 179 ALA A CA 1
ATOM 786 C C . ALA A 1 117 ? 23.395 62.172 37.902 1.00 28.78 179 ALA A C 1
ATOM 787 O O . ALA A 1 117 ? 24.486 62.554 37.461 1.00 31.01 179 ALA A O 1
ATOM 789 N N . CYS A 1 118 ? 22.543 62.993 38.513 1.00 24.24 180 CYS A N 1
ATOM 790 C CA . CYS A 1 118 ? 22.801 64.426 38.547 1.00 26.50 180 CYS A CA 1
ATOM 791 C C . CYS A 1 118 ? 23.767 64.812 39.653 1.00 33.68 180 CYS A C 1
ATOM 792 O O . CYS A 1 118 ? 24.423 65.862 39.571 1.00 34.01 180 CYS A O 1
ATOM 795 N N . LYS A 1 119 ? 23.812 64.027 40.719 1.00 29.27 181 LYS A N 1
ATOM 796 C CA . LYS A 1 119 ? 24.510 64.456 41.916 1.00 30.34 181 LYS A CA 1
ATOM 797 C C . LYS A 1 119 ? 25.402 63.369 42.479 1.00 34.07 181 LYS A C 1
ATOM 798 O O . LYS A 1 119 ? 25.985 63.574 43.545 1.00 41.49 181 LYS A O 1
ATOM 803 N N . ASP A 1 120 ? 25.520 62.223 41.802 1.00 26.60 182 ASP A N 1
ATOM 804 C CA . ASP A 1 120 ? 26.198 61.065 42.363 1.00 29.20 182 ASP A CA 1
ATOM 805 C C . ASP A 1 120 ? 26.924 60.333 41.257 1.00 33.07 182 ASP A C 1
ATOM 806 O O . ASP A 1 120 ? 26.705 60.576 40.065 1.00 35.22 182 ASP A O 1
ATOM 811 N N . SER A 1 121 ? 27.797 59.417 41.660 1.00 29.70 183 SER A N 1
ATOM 812 C CA . SER A 1 121 ? 28.371 58.503 40.695 1.00 26.72 183 SER A CA 1
ATOM 813 C C . SER A 1 121 ? 27.364 57.426 40.286 1.00 25.76 183 SER A C 1
ATOM 814 O O . SER A 1 121 ? 26.473 57.017 41.053 1.00 24.71 183 SER A O 1
ATOM 817 N N . GLY A 1 122 ? 27.518 56.950 39.048 1.00 24.76 184 GLY A N 1
ATOM 818 C CA . GLY A 1 122 ? 26.738 55.805 38.648 1.00 23.68 184 GLY A CA 1
ATOM 819 C C . GLY A 1 122 ? 27.006 54.592 39.523 1.00 22.63 184 GLY A C 1
ATOM 820 O O . GLY A 1 122 ? 26.097 53.778 39.746 1.00 23.01 184 GLY A O 1
ATOM 821 N N . GLU A 1 123 ? 28.219 54.481 40.077 1.00 24.68 185 GLU A N 1
ATOM 822 C CA . GLU A 1 123 ? 28.496 53.357 40.980 1.00 25.84 185 GLU A CA 1
ATOM 823 C C . GLU A 1 123 ? 27.591 53.417 42.223 1.00 25.58 185 GLU A C 1
ATOM 824 O O . GLU A 1 123 ? 27.108 52.381 42.701 1.00 24.61 185 GLU A O 1
ATOM 827 N N . ARG A 1 124 ? 27.312 54.617 42.735 1.00 24.37 186 ARG A N 1
ATOM 828 C CA . ARG A 1 124 ? 26.454 54.694 43.917 1.00 22.17 186 ARG A CA 1
ATOM 829 C C . ARG A 1 124 ? 25.051 54.178 43.605 1.00 23.61 186 ARG A C 1
ATOM 830 O O . ARG A 1 124 ? 24.448 53.439 44.397 1.00 22.67 186 ARG A O 1
ATOM 838 N N . LEU A 1 125 ? 24.512 54.554 42.446 1.00 19.02 187 LEU A N 1
ATOM 839 C CA . LEU A 1 125 ? 23.200 54.066 42.045 1.00 21.35 187 LEU A CA 1
ATOM 840 C C . LEU A 1 125 ? 23.209 52.552 41.892 1.00 19.24 187 LEU A C 1
ATOM 841 O O . LEU A 1 125 ? 22.269 51.856 42.304 1.00 19.92 187 LEU A O 1
ATOM 846 N N . SER A 1 126 ? 24.254 52.017 41.261 1.00 19.47 188 SER A N 1
ATOM 847 C CA . SER A 1 126 ? 24.309 50.566 41.059 1.00 20.51 188 SER A CA 1
ATOM 848 C C . SER A 1 126 ? 24.369 49.824 42.391 1.00 22.11 188 SER A C 1
ATOM 849 O O . SER A 1 126 ? 23.701 48.798 42.584 1.00 21.42 188 SER A O 1
ATOM 852 N N . HIS A 1 127 ? 25.192 50.306 43.314 1.00 22.58 189 HIS A N 1
ATOM 853 C CA . HIS A 1 127 ? 25.246 49.663 44.620 1.00 23.64 189 HIS A CA 1
ATOM 854 C C . HIS A 1 127 ? 23.882 49.683 45.313 1.00 23.87 189 HIS A C 1
ATOM 855 O O . HIS A 1 127 ? 23.487 48.694 45.952 1.00 24.55 189 HIS A O 1
ATOM 862 N N . ALA A 1 128 ? 23.152 50.802 45.209 1.00 21.10 190 ALA A N 1
ATOM 863 C CA . ALA A 1 128 ? 21.839 50.850 45.842 1.00 22.56 190 ALA A CA 1
ATOM 864 C C . ALA A 1 128 ? 20.878 49.859 45.191 1.00 20.92 190 ALA A C 1
ATOM 865 O O . ALA A 1 128 ? 20.105 49.193 45.89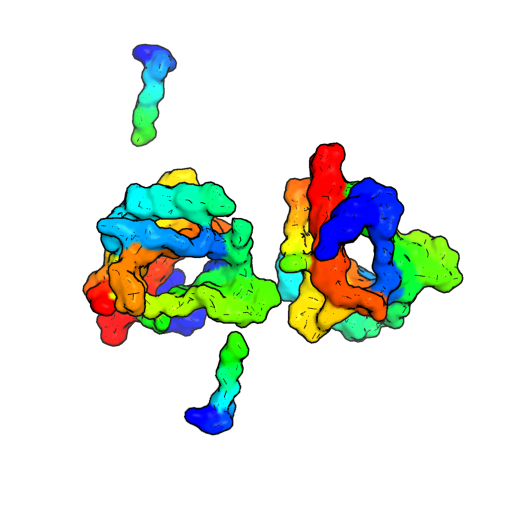0 1.00 21.51 190 ALA A O 1
ATOM 867 N N . VAL A 1 129 ? 20.895 49.750 43.863 1.00 20.03 191 VAL A N 1
ATOM 868 C CA . VAL A 1 129 ? 20.025 48.770 43.219 1.00 20.21 191 VAL A CA 1
ATOM 869 C C . VAL A 1 129 ? 20.452 47.352 43.586 1.00 22.33 191 VAL A C 1
ATOM 870 O O . VAL A 1 129 ? 19.604 46.475 43.811 1.00 21.80 191 VAL A O 1
ATOM 874 N N . GLY A 1 130 ? 21.761 47.097 43.691 1.00 20.89 192 GLY A N 1
ATOM 875 C CA . GLY A 1 130 ? 22.198 45.792 44.181 1.00 23.34 192 GLY A CA 1
ATOM 876 C C . GLY A 1 130 ? 21.669 45.507 45.574 1.00 26.14 192 GLY A C 1
ATOM 877 O O . GLY A 1 130 ? 21.375 44.355 45.930 1.00 27.62 192 GLY A O 1
ATOM 878 N N . CYS A 1 131 ? 21.592 46.538 46.404 1.00 21.37 193 CYS A N 1
ATOM 879 C CA A CYS A 1 131 ? 20.973 46.369 47.720 0.64 24.51 193 CYS A CA 1
ATOM 880 C CA B CYS A 1 131 ? 20.984 46.346 47.708 0.36 24.73 193 CYS A CA 1
ATOM 881 C C . CYS A 1 131 ? 19.505 45.990 47.576 1.00 25.50 193 CYS A C 1
ATOM 882 O O . CYS A 1 131 ? 18.998 45.133 48.313 1.00 27.55 193 CYS A O 1
ATOM 887 N N . ALA A 1 132 ? 18.802 46.634 46.640 1.00 24.18 194 ALA A N 1
ATOM 888 C CA . ALA A 1 132 ? 17.404 46.298 46.422 1.00 23.16 194 ALA A CA 1
ATOM 889 C C . ALA A 1 132 ? 17.241 44.841 45.989 1.00 25.30 194 ALA A C 1
ATOM 890 O O . ALA A 1 132 ? 16.271 44.179 46.390 1.00 25.89 194 ALA A O 1
ATOM 892 N N . PHE A 1 133 ? 18.165 44.322 45.153 1.00 22.99 195 PHE A N 1
ATOM 893 C CA . PHE A 1 133 ? 18.146 42.894 44.848 1.00 24.85 195 PHE A CA 1
ATOM 894 C C . PHE A 1 133 ? 18.182 42.070 46.127 1.00 26.36 195 PHE A C 1
ATOM 895 O O . PHE A 1 133 ? 17.432 41.101 46.284 1.00 29.16 195 PHE A O 1
ATOM 903 N N . ALA A 1 134 ? 19.081 42.427 47.037 1.00 23.50 196 ALA A N 1
ATOM 904 C CA . ALA A 1 134 ? 19.266 41.602 48.229 1.00 29.55 196 ALA A CA 1
ATOM 905 C C . ALA A 1 134 ? 18.043 41.684 49.130 1.00 31.13 196 ALA A C 1
ATOM 906 O O . ALA A 1 134 ? 17.582 40.667 49.669 1.00 34.33 196 ALA A O 1
ATOM 908 N N . VAL A 1 135 ? 17.470 42.883 49.244 1.00 28.01 197 VAL A N 1
ATOM 909 C CA . VAL A 1 135 ? 16.348 43.102 50.145 1.00 34.12 197 VAL A CA 1
ATOM 910 C C . VAL A 1 135 ? 15.134 42.349 49.648 1.00 36.87 197 VAL A C 1
ATOM 911 O O . VAL A 1 135 ? 14.437 41.674 50.418 1.00 39.05 197 VAL A O 1
ATOM 915 N N . CYS A 1 136 ? 14.888 42.430 48.344 1.00 34.11 198 CYS A N 1
ATOM 916 C CA . CYS A 1 136 ? 13.729 41.775 47.762 1.00 39.86 198 CYS A CA 1
ATOM 917 C C . CYS A 1 136 ? 13.803 40.265 47.967 1.00 43.77 198 CYS A C 1
ATOM 918 O O . CYS A 1 136 ? 12.822 39.640 48.398 1.00 46.51 198 CYS A O 1
ATOM 921 N N . LEU A 1 137 ? 14.983 39.676 47.721 1.00 41.83 199 LEU A N 1
ATOM 922 C CA . LEU A 1 137 ? 15.207 38.246 47.937 1.00 43.88 199 LEU A CA 1
ATOM 923 C C . LEU A 1 137 ? 15.044 37.864 49.404 1.00 44.97 199 LEU A C 1
ATOM 924 O O . LEU A 1 137 ? 14.452 36.818 49.731 1.00 45.63 199 LEU A O 1
ATOM 929 N N . GLU A 1 138 ? 15.600 38.680 50.306 1.00 42.15 200 GLU A N 1
ATOM 930 C CA . GLU A 1 138 ? 15.414 38.472 51.738 1.00 44.01 200 GLU A CA 1
ATOM 931 C C . GLU A 1 138 ? 13.939 38.349 52.095 1.00 47.79 200 GLU A C 1
ATOM 932 O O . GLU A 1 138 ? 13.567 37.548 52.962 1.00 47.42 200 GLU A O 1
ATOM 935 N N . ARG A 1 139 ? 13.092 39.156 51.458 1.00 50.82 201 ARG A N 1
ATOM 936 C CA . ARG A 1 139 ? 11.670 39.268 51.796 1.00 54.84 201 ARG A CA 1
ATOM 937 C C . ARG A 1 139 ? 10.837 38.276 50.982 1.00 59.36 201 ARG A C 1
ATOM 938 O O . ARG A 1 139 ? 11.198 37.104 50.858 1.00 61.66 201 ARG A O 1
ATOM 946 N N . ASN B 2 7 ? 60.367 52.902 23.631 1.00 50.92 118 ASN B N 1
ATOM 947 C CA . ASN B 2 7 ? 59.523 53.509 22.601 1.00 46.59 118 ASN B CA 1
ATOM 948 C C . ASN B 2 7 ? 58.784 54.723 23.142 1.00 43.89 118 ASN B C 1
ATOM 949 O O . ASN B 2 7 ? 57.835 54.582 23.910 1.00 41.85 118 ASN B O 1
ATOM 954 N N . PRO B 2 8 ? 59.197 55.926 22.736 1.00 44.27 119 PRO B N 1
ATOM 955 C CA . PRO B 2 8 ? 58.544 57.136 23.268 1.00 42.68 119 PRO B CA 1
ATOM 956 C C . PRO B 2 8 ? 57.099 57.303 22.794 1.00 38.21 119 PRO B C 1
ATOM 957 O O . PRO B 2 8 ? 56.363 58.108 23.379 1.00 42.70 119 PRO B O 1
ATOM 961 N N . PHE B 2 9 ? 56.660 56.540 21.802 1.00 33.44 120 PHE B N 1
ATOM 962 C CA . PHE B 2 9 ? 55.269 56.595 21.366 1.00 30.98 120 PHE B CA 1
ATOM 963 C C . PHE B 2 9 ? 54.405 55.565 22.064 1.00 30.18 120 PHE B C 1
ATOM 964 O O . PHE B 2 9 ? 53.201 55.517 21.798 1.00 29.53 120 PHE B O 1
ATOM 972 N N . GLU B 2 10 ? 54.981 54.731 22.917 1.00 32.06 121 GLU B N 1
ATOM 973 C CA . GLU B 2 10 ? 54.172 53.751 23.623 1.00 28.54 121 GLU B CA 1
ATOM 974 C C . GLU B 2 10 ? 53.498 54.388 24.836 1.00 32.10 121 GLU B C 1
ATOM 975 O O . GLU B 2 10 ? 54.115 55.156 25.586 1.00 36.56 121 GLU B O 1
ATOM 981 N N . VAL B 2 11 ? 52.225 54.061 25.026 1.00 29.67 122 VAL B N 1
ATOM 982 C CA . VAL B 2 11 ? 51.463 54.451 26.208 1.00 32.14 122 VAL B CA 1
ATOM 983 C C . VAL B 2 11 ? 51.375 53.236 27.115 1.00 35.78 122 VAL B C 1
ATOM 984 O O . VAL B 2 11 ? 50.927 52.167 26.687 1.00 32.06 122 VAL B O 1
ATOM 988 N N . LEU B 2 12 ? 51.832 53.381 28.352 1.00 44.60 123 LEU B N 1
ATOM 989 C CA . LEU B 2 12 ? 51.767 52.284 29.306 1.00 42.45 123 LEU B CA 1
ATOM 990 C C . LEU B 2 12 ? 50.383 52.219 29.929 1.00 42.73 123 LEU B C 1
ATOM 991 O O . LEU B 2 12 ? 49.814 53.245 30.311 1.00 44.66 123 LEU B O 1
ATOM 996 N N . ARG B 2 13 ? 49.852 51.003 30.062 1.00 46.01 124 ARG B N 1
ATOM 997 C CA . ARG B 2 13 ? 48.603 50.824 30.792 1.00 45.85 124 ARG B CA 1
ATOM 998 C C . ARG B 2 13 ? 48.809 51.129 32.270 1.00 49.16 124 ARG B C 1
ATOM 999 O O . ARG B 2 13 ? 49.882 50.885 32.830 1.00 50.51 124 ARG B O 1
ATOM 1007 N N . GLN B 2 14 ? 47.773 51.690 32.892 1.00 52.20 125 GLN B N 1
ATOM 1008 C CA . GLN B 2 14 ? 47.870 52.210 34.260 1.00 56.01 125 GLN B CA 1
ATOM 1009 C C . GLN B 2 14 ? 47.925 51.093 35.301 1.00 55.26 125 GLN B C 1
ATOM 1010 O O . GLN B 2 14 ? 47.331 50.032 35.111 1.00 54.12 125 GLN B O 1
ATOM 1012 N N . ALA B 2 24 ? 31.196 46.819 41.288 1.00 37.93 135 ALA B N 1
ATOM 1013 C CA . ALA B 2 24 ? 30.075 47.736 41.216 1.00 36.98 135 ALA B CA 1
ATOM 1014 C C . ALA B 2 24 ? 28.922 47.316 40.265 1.00 29.19 135 ALA B C 1
ATOM 1015 O O . ALA B 2 24 ? 27.914 48.008 40.261 1.00 32.46 135 ALA B O 1
ATOM 1017 N N . CYS B 2 25 ? 29.002 46.235 39.486 1.00 25.19 136 CYS B N 1
ATOM 1018 C CA A CYS B 2 25 ? 27.776 45.767 38.857 0.57 28.50 136 CYS B CA 1
ATOM 1019 C CA B CYS B 2 25 ? 27.807 45.706 38.819 0.43 28.54 136 CYS B CA 1
ATOM 1020 C C . CYS B 2 25 ? 27.232 44.559 39.618 1.00 27.84 136 CYS B C 1
ATOM 1021 O O . CYS B 2 25 ? 27.948 43.881 40.375 1.00 30.60 136 CYS B O 1
ATOM 1026 N N . PHE B 2 26 ? 25.931 44.326 39.432 1.00 24.01 137 PHE B N 1
ATOM 1027 C CA . PHE B 2 26 ? 25.210 43.346 40.228 1.00 25.41 137 PHE B CA 1
ATOM 1028 C C . PHE B 2 26 ? 24.263 42.554 39.345 1.00 24.10 137 PHE B C 1
ATOM 1029 O O . PHE B 2 26 ? 23.580 43.115 38.485 1.00 21.09 137 PHE B O 1
ATOM 1037 N N .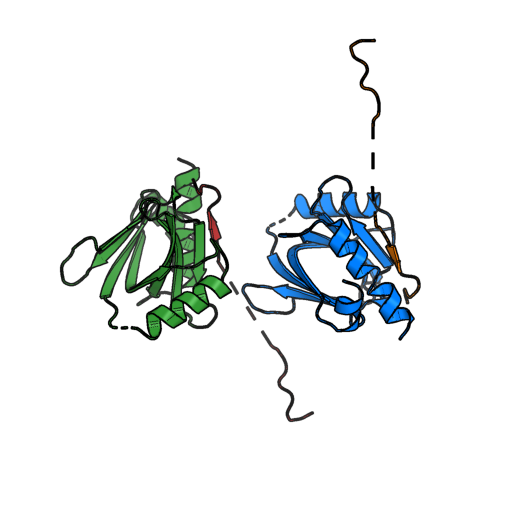 GLU B 2 27 ? 24.252 41.239 39.546 1.00 25.04 138 GLU B N 1
ATOM 1038 C CA . GLU B 2 27 ? 23.238 40.375 38.967 1.00 24.56 138 GLU B CA 1
ATOM 1039 C C . GLU B 2 27 ? 22.192 40.161 40.049 1.00 25.58 138 GLU B C 1
ATOM 1040 O O . GLU B 2 27 ? 22.498 40.169 41.245 1.00 28.40 138 GLU B O 1
ATOM 1044 N N . ASN B 2 28 ? 20.956 39.974 39.650 1.00 25.45 139 ASN B N 1
ATOM 1045 C CA . ASN B 2 28 ? 19.940 39.846 40.678 1.00 24.23 139 ASN B CA 1
ATOM 1046 C C . ASN B 2 28 ? 19.678 38.375 40.925 1.00 29.33 139 ASN B C 1
ATOM 1047 O O . ASN B 2 28 ? 19.100 37.702 40.054 1.00 31.07 139 ASN B O 1
ATOM 1052 N N . PRO B 2 29 ? 20.083 37.828 42.082 1.00 30.11 140 PRO B N 1
ATOM 1053 C CA . PRO B 2 29 ? 19.818 36.412 42.364 1.00 34.54 140 PRO B CA 1
ATOM 1054 C C . PRO B 2 29 ? 18.344 36.096 42.527 1.00 32.46 140 PRO B C 1
ATOM 1055 O O . PRO B 2 29 ? 17.977 34.910 42.501 1.00 39.11 140 PRO B O 1
ATOM 1059 N N . GLY B 2 30 ? 17.499 37.104 42.704 1.00 31.71 141 GLY B N 1
ATOM 1060 C CA . GLY B 2 30 ? 16.068 36.922 42.813 1.00 32.59 141 GLY B CA 1
ATOM 1061 C C . GLY B 2 30 ? 15.302 37.168 41.535 1.00 31.27 141 GLY B C 1
ATOM 1062 O O . GLY B 2 30 ? 14.069 37.273 41.595 1.00 32.04 141 GLY B O 1
ATOM 1063 N N . LEU B 2 31 ? 15.988 37.282 40.395 1.00 30.60 142 LEU B N 1
ATOM 1064 C CA . LEU B 2 31 ? 15.333 37.395 39.091 1.00 29.83 142 LEU B CA 1
ATOM 1065 C C . LEU B 2 31 ? 14.295 36.297 38.928 1.00 36.56 142 LEU B C 1
ATOM 1066 O O . LEU B 2 31 ? 14.595 35.107 39.101 1.00 40.64 142 LEU B O 1
ATOM 1071 N N . ASN B 2 32 ? 13.066 36.695 38.624 1.00 33.66 143 ASN B N 1
ATOM 1072 C CA . ASN B 2 32 ? 11.965 35.730 38.561 1.00 37.99 143 ASN B CA 1
ATOM 1073 C C . ASN B 2 32 ? 10.969 36.066 37.471 1.00 46.49 143 ASN B C 1
ATOM 1074 O O . ASN B 2 32 ? 10.296 37.091 37.551 1.00 53.95 143 ASN B O 1
ATOM 1076 N N . TRP C 1 7 ? 5.095 77.225 20.855 1.00 53.50 69 TRP C N 1
ATOM 1077 C CA . TRP C 1 7 ? 5.401 78.659 20.880 1.00 48.59 69 TRP C CA 1
ATOM 1078 C C . TRP C 1 7 ? 6.589 78.980 19.967 1.00 45.07 69 TRP C C 1
ATOM 1079 O O . TRP C 1 7 ? 7.507 79.710 20.362 1.00 44.23 69 TRP C O 1
ATOM 1090 N N . GLN C 1 8 ? 6.559 78.408 18.756 1.00 51.55 70 GLN C N 1
ATOM 1091 C CA . GLN C 1 8 ? 7.583 78.703 17.756 1.00 51.45 70 GLN C CA 1
ATOM 1092 C C . GLN C 1 8 ? 7.622 80.192 17.444 1.00 48.71 70 GLN C C 1
ATOM 1093 O O . GLN C 1 8 ? 8.700 80.771 17.248 1.00 50.32 70 GLN C O 1
ATOM 1095 N N . ALA C 1 9 ? 6.451 80.835 17.392 1.00 45.28 71 ALA C N 1
ATOM 1096 C CA . ALA C 1 9 ? 6.448 82.271 17.152 1.00 43.97 71 ALA C CA 1
ATOM 1097 C C . ALA C 1 9 ? 7.248 83.005 18.217 1.00 39.90 71 ALA C C 1
ATOM 1098 O O . ALA C 1 9 ? 7.852 84.049 17.921 1.00 37.81 71 ALA C O 1
ATOM 1100 N N . ASP C 1 10 ? 7.297 82.460 19.443 1.00 43.12 72 ASP C N 1
ATOM 1101 C CA . ASP C 1 10 ? 8.007 83.157 20.513 1.00 35.76 72 ASP C CA 1
ATOM 1102 C C . ASP C 1 10 ? 9.511 83.107 20.335 1.00 31.23 72 ASP C C 1
ATOM 1103 O O . ASP C 1 10 ? 10.193 84.064 20.711 1.00 29.32 72 ASP C O 1
ATOM 1108 N N . GLU C 1 11 ? 10.058 82.035 19.765 1.00 32.95 73 GLU C N 1
ATOM 1109 C CA . GLU C 1 11 ? 11.500 82.014 19.521 1.00 34.61 73 GLU C CA 1
ATOM 1110 C C . GLU C 1 11 ? 11.924 83.148 18.573 1.00 33.57 73 GLU C C 1
ATOM 1111 O O . GLU C 1 11 ? 12.901 83.867 18.839 1.00 34.44 73 GLU C O 1
ATOM 1114 N N . GLU C 1 12 ? 11.209 83.334 17.468 1.00 33.08 74 GLU C N 1
ATOM 1115 C CA . GLU C 1 12 ? 11.587 84.425 16.572 1.00 35.07 74 GLU C CA 1
ATOM 1116 C C . GLU C 1 12 ? 11.410 85.768 17.273 1.00 35.13 74 GLU C C 1
ATOM 1117 O O . GLU C 1 12 ? 12.213 86.695 17.080 1.00 31.90 74 GLU C O 1
ATOM 1121 N N . ALA C 1 13 ? 10.374 85.878 18.106 1.00 29.18 75 ALA C N 1
ATOM 1122 C CA . ALA C 1 13 ? 10.131 87.133 18.818 1.00 28.47 75 ALA C CA 1
ATOM 1123 C C . ALA C 1 13 ? 11.266 87.439 19.789 1.00 26.50 75 ALA C C 1
ATOM 1124 O O . ALA C 1 13 ? 11.701 88.593 19.910 1.00 26.29 75 ALA C O 1
ATOM 1126 N N . VAL C 1 14 ? 11.776 86.410 20.471 1.00 25.98 76 VAL C N 1
ATOM 1127 C CA . VAL C 1 14 ? 12.877 86.642 21.397 1.00 25.10 76 VAL C CA 1
ATOM 1128 C C . VAL C 1 14 ? 14.116 87.088 20.626 1.00 26.48 76 VAL C C 1
ATOM 1129 O O . VAL C 1 14 ? 14.810 88.036 21.027 1.00 26.31 76 VAL C O 1
ATOM 1133 N N . ARG C 1 15 ? 14.378 86.446 19.487 1.00 28.23 77 ARG C N 1
ATOM 1134 C CA . ARG C 1 15 ? 15.545 86.804 18.675 1.00 30.03 77 ARG C CA 1
ATOM 1135 C C . ARG C 1 15 ? 15.441 88.215 18.137 1.00 30.49 77 ARG C C 1
ATOM 1136 O O . ARG C 1 15 ? 16.454 88.929 18.045 1.00 32.28 77 ARG C O 1
ATOM 1139 N N . SER C 1 16 ? 14.235 88.637 17.759 1.00 30.29 78 SER C N 1
ATOM 1140 C CA . SER C 1 16 ? 14.016 89.948 17.143 1.00 30.95 78 SER C CA 1
ATOM 1141 C C . SER C 1 16 ? 13.706 91.039 18.156 1.00 32.06 78 SER C C 1
ATOM 1142 O O . SER C 1 16 ? 13.502 92.190 17.752 1.00 30.34 78 SER C O 1
ATOM 1145 N N . ALA C 1 17 ? 13.669 90.700 19.447 1.00 27.81 79 ALA C N 1
ATOM 1146 C CA . ALA C 1 17 ? 13.321 91.629 20.518 1.00 26.64 79 ALA C CA 1
ATOM 1147 C C . ALA C 1 17 ? 11.909 92.196 20.316 1.00 29.77 79 ALA C C 1
ATOM 1148 O O . ALA C 1 17 ? 11.686 93.407 20.396 1.00 27.75 79 ALA C O 1
ATOM 1150 N N . THR C 1 18 ? 10.940 91.304 20.045 1.00 26.31 80 THR C N 1
ATOM 1151 C CA . THR C 1 18 ? 9.531 91.690 20.035 1.00 26.36 80 THR C CA 1
ATOM 1152 C C . THR C 1 18 ? 8.708 90.823 20.981 1.00 25.20 80 THR C C 1
ATOM 1153 O O . THR C 1 18 ? 7.489 90.695 20.796 1.00 25.72 80 THR C O 1
ATOM 1157 N N . CYS C 1 19 ? 9.358 90.199 21.961 1.00 23.97 81 CYS C N 1
ATOM 1158 C CA . CYS C 1 19 ? 8.714 89.276 22.898 1.00 23.06 81 CYS C CA 1
ATOM 1159 C C . CYS C 1 19 ? 8.502 89.964 24.237 1.00 22.67 81 CYS C C 1
ATOM 1160 O O . CYS C 1 19 ? 9.467 90.369 24.891 1.00 21.37 81 CYS C O 1
ATOM 1163 N N . SER C 1 20 ? 7.246 90.177 24.603 1.00 22.59 82 SER C N 1
ATOM 1164 C CA . SER C 1 20 ? 6.948 90.799 25.884 1.00 21.55 82 SER C CA 1
ATOM 1165 C C . SER C 1 20 ? 5.673 90.181 26.439 1.00 22.02 82 SER C C 1
ATOM 1166 O O . SER C 1 20 ? 4.789 89.755 25.687 1.00 24.16 82 SER C O 1
ATOM 1169 N N . PHE C 1 21 ? 5.606 90.096 27.767 1.00 21.04 83 PHE C N 1
ATOM 1170 C CA . PHE C 1 21 ? 4.445 89.519 28.439 1.00 22.95 83 PHE C CA 1
ATOM 1171 C C . PHE C 1 21 ? 3.948 90.479 29.501 1.00 21.75 83 PHE C C 1
ATOM 1172 O O . PHE C 1 21 ? 4.750 91.022 30.257 1.00 20.95 83 PHE C O 1
ATOM 1180 N N . SER C 1 22 ? 2.632 90.628 29.593 1.00 23.14 84 SER C N 1
ATOM 1181 C CA . SER C 1 22 ? 2.066 91.430 30.665 1.00 23.77 84 SER C CA 1
ATOM 1182 C C . SER C 1 22 ? 2.136 90.602 31.950 1.00 23.14 84 SER C C 1
ATOM 1183 O O . SER C 1 22 ? 1.773 89.421 31.960 1.00 24.18 84 SER C O 1
ATOM 1186 N N . VAL C 1 23 ? 2.713 91.181 33.005 1.00 22.54 85 VAL C N 1
ATOM 1187 C CA . VAL C 1 23 ? 2.997 90.438 34.235 1.00 21.89 85 VAL C CA 1
ATOM 1188 C C . VAL C 1 23 ? 2.649 91.289 35.448 1.00 23.12 85 VAL C C 1
ATOM 1189 O O . VAL C 1 23 ? 2.500 92.512 35.369 1.00 23.60 85 VAL C O 1
ATOM 1193 N N . LYS C 1 24 ? 2.472 90.610 36.576 1.00 22.83 86 LYS C N 1
ATOM 1194 C CA . LYS C 1 24 ? 2.560 91.256 37.865 1.00 23.37 86 LYS C CA 1
ATOM 1195 C C . LYS C 1 24 ? 3.902 90.821 38.424 1.00 22.39 86 LYS C C 1
ATOM 1196 O O . LYS C 1 24 ? 4.170 89.614 38.500 1.00 21.98 86 LYS C O 1
ATOM 1201 N N . TYR C 1 25 ? 4.764 91.782 38.761 1.00 21.82 87 TYR C N 1
ATOM 1202 C CA . TYR C 1 25 ? 6.079 91.451 39.304 1.00 22.40 87 TYR C CA 1
ATOM 1203 C C . TYR C 1 25 ? 5.963 91.376 40.819 1.00 23.37 87 TYR C C 1
ATOM 1204 O O . TYR C 1 25 ? 5.562 92.355 41.468 1.00 22.99 87 TYR C O 1
ATOM 1213 N N . LEU C 1 26 ? 6.318 90.222 41.375 1.00 20.63 88 LEU C N 1
ATOM 1214 C CA . LEU C 1 26 ? 6.144 89.966 42.800 1.00 22.81 88 LEU C CA 1
ATOM 1215 C C . LEU C 1 26 ? 7.341 90.377 43.622 1.00 24.31 88 LEU C C 1
ATOM 1216 O O . LEU C 1 26 ? 7.252 90.370 44.849 1.00 28.57 88 LEU C O 1
ATOM 1221 N N . GLY C 1 27 ? 8.442 90.727 42.996 1.00 21.56 89 GLY C N 1
ATOM 1222 C CA . GLY C 1 27 ? 9.643 91.090 43.733 1.00 23.16 89 GLY C CA 1
ATOM 1223 C C . GLY C 1 27 ? 10.643 89.958 43.695 1.00 21.59 89 GLY C C 1
ATOM 1224 O O . GLY C 1 27 ? 10.528 89.004 42.913 1.00 21.56 89 GLY C O 1
ATOM 1225 N N . CYS C 1 28 ? 11.639 90.060 44.579 1.00 20.94 90 CYS C N 1
ATOM 1226 C CA . CYS C 1 28 ? 12.655 89.008 44.626 1.00 23.80 90 CYS C CA 1
ATOM 1227 C C . CYS C 1 28 ? 13.005 88.661 46.065 1.00 21.44 90 CYS C C 1
ATOM 1228 O O . CYS C 1 28 ? 12.775 89.435 47.002 1.00 24.63 90 CYS C O 1
ATOM 1231 N N . VAL C 1 29 ? 13.614 87.488 46.216 1.00 20.69 91 VAL C N 1
ATOM 1232 C CA . VAL C 1 29 ? 14.019 87.007 47.536 1.00 21.69 91 VAL C CA 1
ATOM 1233 C C . VAL C 1 29 ? 15.273 86.154 47.379 1.00 21.69 91 VAL C C 1
ATOM 1234 O O . VAL C 1 29 ? 15.411 85.410 46.402 1.00 20.78 91 VAL C O 1
ATOM 1238 N N . GLU C 1 30 ? 16.175 86.257 48.351 1.00 23.03 92 GLU C N 1
ATOM 1239 C CA . GLU C 1 30 ? 17.385 85.445 48.318 1.00 23.52 92 GLU C CA 1
ATOM 1240 C C . GLU C 1 30 ? 17.063 83.956 48.405 1.00 23.20 92 GLU C C 1
ATOM 1241 O O . GLU C 1 30 ? 16.204 83.529 49.199 1.00 23.19 92 GLU C O 1
ATOM 1247 N N . VAL C 1 31 ? 17.779 83.153 47.596 1.00 22.86 93 VAL C N 1
ATOM 1248 C CA . VAL C 1 31 ? 17.736 81.700 47.694 1.00 23.01 93 VAL C CA 1
ATOM 1249 C C . VAL C 1 31 ? 19.160 81.173 47.838 1.00 24.39 93 VAL C C 1
ATOM 1250 O O . VAL C 1 31 ? 20.145 81.887 47.630 1.00 25.13 93 VAL C O 1
ATOM 1254 N N . PHE C 1 32 ? 19.272 79.906 48.256 1.00 25.14 94 PHE C N 1
ATOM 1255 C CA . PHE C 1 32 ? 20.583 79.326 48.516 1.00 26.87 94 PHE C CA 1
ATOM 1256 C C . PHE C 1 32 ? 20.944 78.205 47.552 1.00 27.15 94 PHE C C 1
ATOM 1257 O O . PHE C 1 32 ? 21.916 77.474 47.795 1.00 28.89 94 PHE C O 1
ATOM 1265 N N . GLU C 1 33 ? 20.195 78.037 46.470 1.00 25.80 95 GLU C N 1
ATOM 1266 C CA . GLU C 1 33 ? 20.575 77.119 45.404 1.00 26.30 95 GLU C CA 1
ATOM 1267 C C . GLU C 1 33 ? 20.370 77.879 44.097 1.00 26.48 95 GLU C C 1
ATOM 1268 O O . GLU C 1 33 ? 19.531 78.785 44.021 1.00 23.59 95 GLU C O 1
ATOM 1274 N N . SER C 1 34 ? 21.142 77.524 43.082 1.00 25.87 96 SER C N 1
ATOM 1275 C CA . SER C 1 34 ? 21.042 78.219 41.793 1.00 25.01 96 SER C CA 1
ATOM 1276 C C . SER C 1 34 ? 20.008 77.633 40.838 1.00 25.15 96 SER C C 1
ATOM 1277 O O . SER C 1 34 ? 19.823 78.180 39.746 1.00 23.47 96 SER C O 1
ATOM 1280 N N . ARG C 1 35 ? 19.383 76.509 41.169 1.00 24.65 97 ARG C N 1
ATOM 1281 C CA . ARG C 1 35 ? 18.376 75.933 40.281 1.00 24.10 97 ARG C CA 1
ATOM 1282 C C . ARG C 1 35 ? 17.374 75.126 41.114 1.00 24.27 97 ARG C C 1
ATOM 1283 O O . ARG C 1 35 ? 17.625 74.786 42.276 1.00 25.17 97 ARG C O 1
ATOM 1291 N N . GLY C 1 36 ? 16.235 74.810 40.497 1.00 23.96 98 GLY C N 1
ATOM 1292 C CA . GLY C 1 36 ? 15.343 73.814 41.069 1.00 26.50 98 GLY C CA 1
ATOM 1293 C C . GLY C 1 36 ? 13.923 74.331 41.200 1.00 25.43 98 GLY C C 1
ATOM 1294 O O . GLY C 1 36 ? 13.717 75.435 41.708 1.00 23.29 98 GLY C O 1
ATOM 1295 N N . MET C 1 37 ? 12.944 73.533 40.764 1.00 27.86 99 MET C N 1
ATOM 1296 C CA . MET C 1 37 ? 11.563 74.016 40.808 1.00 28.49 99 MET C CA 1
ATOM 1297 C C . MET C 1 37 ? 11.042 74.143 42.225 1.00 28.85 99 MET C C 1
ATOM 1298 O O . MET C 1 37 ? 10.235 75.045 42.492 1.00 28.86 99 MET C O 1
ATOM 1303 N N . GLN C 1 38 ? 11.465 73.256 43.138 1.00 25.81 100 GLN C N 1
ATOM 1304 C CA . GLN C 1 38 ? 11.026 73.401 44.523 1.00 26.44 100 GLN C CA 1
ATOM 1305 C C . GLN C 1 38 ? 11.644 74.640 45.136 1.00 28.26 100 GLN C C 1
ATOM 1306 O O . GLN C 1 38 ? 10.996 75.357 45.912 1.00 26.85 100 GLN C O 1
ATOM 1309 N N . VAL C 1 39 ? 12.879 74.943 44.748 1.00 24.53 101 VAL C N 1
ATOM 1310 C CA . VAL C 1 39 ? 13.532 76.151 45.243 1.00 23.91 101 VAL C CA 1
ATOM 1311 C C . VAL C 1 39 ? 12.749 77.389 44.820 1.00 22.16 101 VAL C C 1
ATOM 1312 O O . VAL C 1 39 ? 12.510 78.303 45.623 1.00 22.82 101 VAL C O 1
ATOM 1316 N N . CYS C 1 40 ? 12.315 77.408 43.566 1.00 21.39 102 CYS C N 1
ATOM 1317 C CA . CYS C 1 40 ? 11.556 78.536 43.017 1.00 20.14 102 CYS C CA 1
ATOM 1318 C C . CYS C 1 40 ? 10.198 78.636 43.690 1.00 21.32 102 CYS C C 1
ATOM 1319 O O . CYS C 1 40 ? 9.753 79.730 44.051 1.00 22.84 102 CYS C O 1
ATOM 1322 N N . GLU C 1 41 ? 9.542 77.490 43.883 1.00 22.57 103 GLU C N 1
ATOM 1323 C CA . GLU C 1 41 ? 8.208 77.508 44.476 1.00 26.53 103 GLU C CA 1
ATOM 1324 C C . GLU C 1 41 ? 8.254 77.964 45.926 1.00 27.83 103 GLU C C 1
ATOM 1325 O O . GLU C 1 41 ? 7.342 78.664 46.391 1.00 23.96 103 GLU C O 1
ATOM 1331 N N . GLU C 1 42 ? 9.287 77.559 46.674 1.00 23.51 104 GLU C N 1
ATOM 1332 C CA . GLU C 1 42 ? 9.376 78.058 48.049 1.00 24.04 104 GLU C CA 1
ATOM 1333 C C . GLU C 1 42 ? 9.638 79.567 48.074 1.00 24.35 104 GLU C C 1
ATOM 1334 O O . GLU C 1 42 ? 9.085 80.282 48.918 1.00 24.47 104 GLU C O 1
ATOM 1338 N N . ALA C 1 43 ? 10.449 80.069 47.131 1.00 23.00 105 ALA C N 1
ATOM 1339 C CA . ALA C 1 43 ? 10.686 81.501 47.044 1.00 22.64 105 ALA C CA 1
ATOM 1340 C C . ALA C 1 43 ? 9.396 82.222 46.682 1.00 22.71 105 ALA C C 1
ATOM 1341 O O . ALA C 1 43 ? 9.074 83.270 47.254 1.00 22.66 105 ALA C O 1
ATOM 1343 N N . LEU C 1 44 ? 8.627 81.644 45.770 1.00 20.96 106 LEU C N 1
ATOM 1344 C CA . LEU C 1 44 ? 7.369 82.268 45.378 1.00 24.59 106 LEU C CA 1
ATOM 1345 C C . LEU C 1 44 ? 6.424 82.347 46.564 1.00 26.46 106 LEU C C 1
ATOM 1346 O O . LEU C 1 44 ? 5.653 83.311 46.696 1.00 24.72 106 LEU C O 1
ATOM 1351 N N . LYS C 1 45 ? 6.465 81.334 47.432 1.00 25.04 107 LYS C N 1
ATOM 1352 C CA . LYS C 1 45 ? 5.619 81.366 48.620 1.00 26.86 107 LYS C CA 1
ATOM 1353 C C . LYS C 1 45 ? 6.007 82.541 49.503 1.00 27.09 107 LYS C C 1
ATOM 1354 O O . LYS C 1 45 ? 5.138 83.247 50.027 1.00 31.48 107 LYS C O 1
ATOM 1357 N N . VAL C 1 46 ? 7.307 82.807 49.638 1.00 25.21 108 VAL C N 1
ATOM 1358 C CA . VAL C 1 46 ? 7.710 83.931 50.482 1.00 27.15 108 VAL C CA 1
ATOM 1359 C C . VAL C 1 46 ? 7.250 85.238 49.846 1.00 25.80 108 VAL C C 1
ATOM 1360 O O . VAL C 1 46 ? 6.685 86.112 50.526 1.00 27.19 108 VAL C O 1
ATOM 1364 N N . LEU C 1 47 ? 7.447 85.365 48.527 1.00 25.89 109 LEU C N 1
ATOM 1365 C CA . LEU C 1 47 ? 7.018 86.569 47.817 1.00 23.40 109 LEU C CA 1
ATOM 1366 C C . LEU C 1 47 ? 5.525 86.811 47.994 1.00 27.54 109 LEU C C 1
ATOM 1367 O O . LEU C 1 47 ? 5.099 87.954 48.214 1.00 30.08 109 LEU C O 1
ATOM 1372 N N . ARG C 1 48 ? 4.713 85.754 47.880 1.00 25.40 110 ARG C N 1
ATOM 1373 C CA . ARG C 1 48 ? 3.265 85.927 47.984 1.00 27.72 110 ARG C CA 1
ATOM 1374 C C . ARG C 1 48 ? 2.822 86.272 49.395 1.00 32.49 110 ARG C C 1
ATOM 1375 O O . ARG C 1 48 ? 1.783 86.921 49.572 1.00 34.56 110 ARG C O 1
ATOM 1383 N N . GLN C 1 49 ? 3.562 85.825 50.405 1.00 32.46 111 GLN C N 1
ATOM 1384 C CA . GLN C 1 49 ? 3.198 86.115 51.787 1.00 39.24 111 GLN C CA 1
ATOM 1385 C C . GLN C 1 49 ? 3.637 87.504 52.228 1.00 43.20 111 GLN C C 1
ATOM 1386 O O . GLN C 1 49 ? 3.227 87.958 53.302 1.00 46.30 111 GLN C O 1
ATOM 1388 N N . SER C 1 50 ? 4.410 88.203 51.411 1.00 44.07 112 SER C N 1
ATOM 1389 C CA . SER C 1 50 ? 4.854 89.559 51.714 1.00 46.11 112 SER C CA 1
ATOM 1390 C C . SER C 1 50 ? 3.730 90.618 51.772 1.00 49.83 112 SER C C 1
ATOM 1391 O O . SER C 1 50 ? 2.649 90.457 51.197 1.00 50.20 112 SER C O 1
ATOM 1394 N N . ARG C 1 53 ? 2.399 93.919 47.641 1.00 48.06 115 ARG C N 1
ATOM 1395 C CA . ARG C 1 53 ? 1.552 94.404 46.546 1.00 48.78 115 ARG C CA 1
ATOM 1396 C C . ARG C 1 53 ? 2.279 94.364 45.200 1.00 43.34 115 ARG C C 1
ATOM 1397 O O . ARG C 1 53 ? 3.227 95.112 44.970 1.00 42.89 115 ARG C O 1
ATOM 1399 N N . PRO C 1 54 ? 1.827 93.491 44.306 1.00 42.89 116 PRO C N 1
ATOM 1400 C CA . PRO C 1 54 ? 2.573 93.263 43.061 1.00 34.40 116 PRO C CA 1
ATOM 1401 C C . PRO C 1 54 ? 2.421 94.429 42.106 1.00 32.01 116 PRO C C 1
ATOM 1402 O O . PRO C 1 54 ? 1.380 95.079 42.051 1.00 32.85 116 PRO C O 1
ATOM 1406 N N . VAL C 1 55 ? 3.457 94.652 41.314 1.00 27.81 117 VAL C N 1
ATOM 1407 C CA . VAL C 1 55 ? 3.523 95.784 40.393 1.00 27.95 117 VAL C CA 1
ATOM 1408 C C . VAL C 1 55 ? 3.227 95.273 38.989 1.00 25.51 117 VAL C C 1
ATOM 1409 O O . VAL C 1 55 ? 3.889 94.362 38.497 1.00 24.64 117 VAL C O 1
ATOM 1413 N N . ARG C 1 56 ? 2.236 95.859 38.336 1.00 24.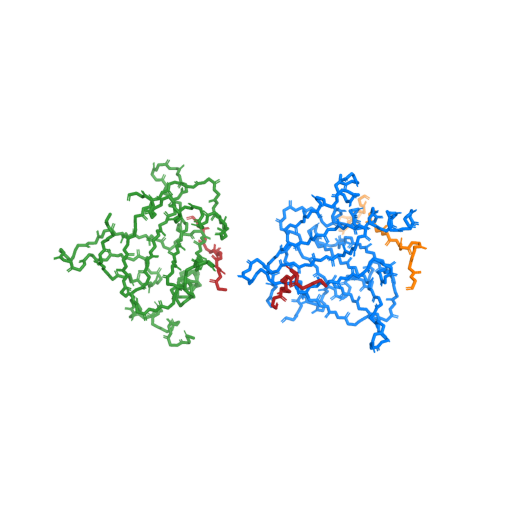70 118 ARG C N 1
ATOM 1414 C CA . ARG C 1 56 ? 1.912 95.415 36.989 1.00 22.41 118 ARG C CA 1
ATOM 1415 C C . ARG C 1 56 ? 2.835 96.068 35.969 1.00 24.05 118 ARG C C 1
ATOM 1416 O O . ARG C 1 56 ? 3.099 97.278 36.030 1.00 24.80 118 ARG C O 1
ATOM 1424 N N . GLY C 1 57 ? 3.265 95.291 34.997 1.00 23.43 119 GLY C N 1
ATOM 1425 C CA . GLY C 1 57 ? 4.172 95.828 33.994 1.00 23.07 119 GLY C CA 1
ATOM 1426 C C . GLY C 1 57 ? 4.344 94.857 32.853 1.00 24.83 119 GLY C C 1
ATOM 1427 O O . GLY C 1 57 ? 3.532 93.946 32.663 1.00 23.77 119 GLY C O 1
ATOM 1428 N N . LEU C 1 58 ? 5.387 95.113 32.060 1.00 20.14 120 LEU C N 1
ATOM 1429 C CA . LEU C 1 58 ? 5.704 94.324 30.878 1.00 19.23 120 LEU C CA 1
ATOM 1430 C C . LEU C 1 58 ? 7.070 93.715 31.095 1.00 21.01 120 LEU C C 1
ATOM 1431 O O . LEU C 1 58 ? 8.018 94.435 31.457 1.00 23.80 120 LEU C O 1
ATOM 1436 N N . LEU C 1 59 ? 7.150 92.384 30.914 1.00 19.57 121 LEU C N 1
ATOM 1437 C CA . LEU C 1 59 ? 8.387 91.621 30.931 1.00 18.68 121 LEU C CA 1
ATOM 1438 C C . LEU C 1 59 ? 8.846 91.437 29.493 1.00 22.89 121 LEU C C 1
ATOM 1439 O O . LEU C 1 59 ? 8.180 90.750 28.709 1.00 22.77 121 LEU C O 1
ATOM 1444 N N . HIS C 1 60 ? 9.963 92.084 29.135 1.00 17.88 122 HIS C N 1
ATOM 1445 C CA . HIS C 1 60 ? 10.543 91.974 27.801 1.00 17.51 122 HIS C CA 1
ATOM 1446 C C . HIS C 1 60 ? 11.594 90.879 27.864 1.00 20.62 122 HIS C C 1
ATOM 1447 O O . HIS C 1 60 ? 12.420 90.880 28.771 1.00 21.87 122 HIS C O 1
ATOM 1454 N N . VAL C 1 61 ? 11.568 89.946 26.917 1.00 18.03 123 VAL C N 1
ATOM 1455 C CA . VAL C 1 61 ? 12.496 88.823 26.923 1.00 18.75 123 VAL C CA 1
ATOM 1456 C C . VAL C 1 61 ? 13.284 88.865 25.631 1.00 20.44 123 VAL C C 1
ATOM 1457 O O . VAL C 1 61 ? 12.697 88.779 24.550 1.00 20.38 123 VAL C O 1
ATOM 1461 N N . SER C 1 62 ? 14.607 89.010 25.722 1.00 20.49 124 SER C N 1
ATOM 1462 C CA . SER C 1 62 ? 15.431 89.024 24.521 1.00 21.28 124 SER C CA 1
ATOM 1463 C C . SER C 1 62 ? 16.822 88.522 24.880 1.00 20.57 124 SER C C 1
ATOM 1464 O O . SER C 1 62 ? 17.126 88.296 26.062 1.00 21.07 124 SER C O 1
ATOM 1467 N N . GLY C 1 63 ? 17.675 88.387 23.848 1.00 24.60 125 GLY C N 1
ATOM 1468 C CA . GLY C 1 63 ? 19.064 88.023 24.130 1.00 26.99 125 GLY C CA 1
ATOM 1469 C C . GLY C 1 63 ? 19.815 89.067 24.941 1.00 27.22 125 GLY C C 1
ATOM 1470 O O . GLY C 1 63 ? 20.861 88.748 25.527 1.00 26.10 125 GLY C O 1
ATOM 1471 N N . ASP C 1 64 ? 19.291 90.302 25.001 1.00 22.08 126 ASP C N 1
ATOM 1472 C CA . ASP C 1 64 ? 19.881 91.430 25.727 1.00 25.44 126 ASP C CA 1
ATOM 1473 C C . ASP C 1 64 ? 19.539 91.468 27.208 1.00 24.45 126 ASP C C 1
ATOM 1474 O O . ASP C 1 64 ? 20.133 92.278 27.934 1.00 24.80 126 ASP C O 1
ATOM 1479 N N . GLY C 1 65 ? 18.517 90.740 27.650 1.00 20.28 127 GLY C N 1
ATOM 1480 C CA . GLY C 1 65 ? 18.165 90.719 29.059 1.00 20.13 127 GLY C CA 1
ATOM 1481 C C . GLY C 1 65 ? 16.689 90.448 29.247 1.00 21.09 127 GLY C C 1
ATOM 1482 O O . GLY C 1 65 ? 15.921 90.334 28.295 1.00 22.29 127 GLY C O 1
ATOM 1483 N N . LEU C 1 66 ? 16.313 90.338 30.519 1.00 17.85 128 LEU C N 1
ATOM 1484 C CA . LEU C 1 66 ? 14.929 90.334 30.952 1.00 18.08 128 LEU C CA 1
ATOM 1485 C C . LEU C 1 66 ? 14.697 91.701 31.568 1.00 21.55 128 LEU C C 1
ATOM 1486 O O . LEU C 1 66 ? 15.379 92.063 32.541 1.00 21.61 128 LEU C O 1
ATOM 1491 N N . ARG C 1 67 ? 13.827 92.493 30.950 1.00 18.35 129 ARG C N 1
ATOM 1492 C CA . ARG C 1 67 ? 13.573 93.851 31.398 1.00 17.97 129 ARG C CA 1
ATOM 1493 C C . ARG C 1 67 ? 12.132 93.927 31.848 1.00 22.12 129 ARG C C 1
ATOM 1494 O O . ARG C 1 67 ? 11.240 93.486 31.123 1.00 23.24 129 ARG C O 1
ATOM 1502 N N . VAL C 1 68 ? 11.886 94.504 33.018 1.00 20.18 130 VAL C N 1
ATOM 1503 C CA . VAL C 1 68 ? 10.517 94.736 33.458 1.00 18.29 130 VAL C CA 1
ATOM 1504 C C . VAL C 1 68 ? 10.279 96.226 33.528 1.00 18.91 130 VAL C C 1
ATOM 1505 O O . VAL C 1 68 ? 11.035 96.947 34.179 1.00 19.21 130 VAL C O 1
ATOM 1509 N N . VAL C 1 69 ? 9.238 96.691 32.844 1.00 18.94 131 VAL C N 1
ATOM 1510 C CA . VAL C 1 69 ? 8.876 98.099 32.814 1.00 20.70 131 VAL C CA 1
ATOM 1511 C C . VAL C 1 69 ? 7.527 98.239 33.499 1.00 19.93 131 VAL C C 1
ATOM 1512 O O . VAL C 1 69 ? 6.562 97.587 33.099 1.00 22.12 131 VAL C O 1
ATOM 1516 N N . ASP C 1 70 ? 7.465 99.107 34.517 1.00 19.24 132 ASP C N 1
ATOM 1517 C CA . ASP C 1 70 ? 6.251 99.342 35.297 1.00 26.53 132 ASP C CA 1
ATOM 1518 C C . ASP C 1 70 ? 5.199 100.058 34.434 1.00 24.39 132 ASP C C 1
ATOM 1519 O O . ASP C 1 70 ? 5.505 101.088 33.818 1.00 24.62 132 ASP C O 1
ATOM 1524 N N . ASP C 1 71 ? 3.952 99.525 34.385 1.00 22.08 133 ASP C N 1
ATOM 1525 C CA . ASP C 1 71 ? 2.911 100.166 33.555 1.00 22.99 133 ASP C CA 1
ATOM 1526 C C . ASP C 1 71 ? 2.661 101.601 33.974 1.00 26.33 133 ASP C C 1
ATOM 1527 O O . ASP C 1 71 ? 2.496 102.481 33.123 1.00 28.11 133 ASP C O 1
ATOM 1532 N N . GLU C 1 72 ? 2.619 101.860 35.284 1.00 27.74 134 GLU C N 1
ATOM 1533 C CA . GLU C 1 72 ? 2.123 103.148 35.742 1.00 27.76 134 GLU C CA 1
ATOM 1534 C C . GLU C 1 72 ? 3.172 104.243 35.614 1.00 29.77 134 GLU C C 1
ATOM 1535 O O . GLU C 1 72 ? 2.839 105.372 35.231 1.00 30.74 134 GLU C O 1
ATOM 1541 N N . THR C 1 73 ? 4.437 103.940 35.933 1.00 27.09 135 THR C N 1
ATOM 1542 C CA . THR C 1 73 ? 5.502 104.941 35.854 1.00 31.53 135 THR C CA 1
ATOM 1543 C C . THR C 1 73 ? 6.320 104.855 34.570 1.00 32.24 135 THR C C 1
ATOM 1544 O O . THR C 1 73 ? 7.081 105.783 34.291 1.00 31.78 135 THR C O 1
ATOM 1548 N N . LYS C 1 74 ? 6.180 103.771 33.803 1.00 28.55 136 LYS C N 1
ATOM 1549 C CA . LYS C 1 74 ? 6.954 103.466 32.599 1.00 28.63 136 LYS C CA 1
ATOM 1550 C C . LYS C 1 74 ? 8.446 103.363 32.873 1.00 31.49 136 LYS C C 1
ATOM 1551 O O . LYS C 1 74 ? 9.253 103.538 31.958 1.00 33.80 136 LYS C O 1
ATOM 1554 N N . GLY C 1 75 ? 8.818 103.101 34.117 1.00 29.65 137 GLY C N 1
ATOM 1555 C CA . GLY C 1 75 ? 10.210 102.988 34.493 1.00 31.27 137 GLY C CA 1
ATOM 1556 C C . GLY C 1 75 ? 10.710 101.556 34.464 1.00 28.18 137 GLY C C 1
ATOM 1557 O O . GLY C 1 75 ? 9.959 100.599 34.644 1.00 25.29 137 GLY C O 1
ATOM 1558 N N . LEU C 1 76 ? 12.011 101.420 34.238 1.00 29.23 138 LEU C N 1
ATOM 1559 C CA . LEU C 1 76 ? 12.653 100.111 34.166 1.00 26.32 138 LEU C CA 1
ATOM 1560 C C . LEU C 1 76 ? 12.958 99.647 35.585 1.00 29.55 138 LEU C C 1
ATOM 1561 O O . LEU C 1 76 ? 13.872 100.178 36.228 1.00 38.20 138 LEU C O 1
ATOM 1566 N N . ILE C 1 77 ? 12.205 98.674 36.094 1.00 24.63 139 ILE C N 1
ATOM 1567 C CA . ILE C 1 77 ? 12.394 98.247 37.482 1.00 27.62 139 ILE C CA 1
ATOM 1568 C C . ILE C 1 77 ? 13.210 96.974 37.603 1.00 28.22 139 ILE C C 1
ATOM 1569 O O . ILE C 1 77 ? 13.728 96.681 38.694 1.00 33.01 139 ILE C O 1
ATOM 1574 N N . VAL C 1 78 ? 13.321 96.194 36.543 1.00 22.92 140 VAL C N 1
ATOM 1575 C CA . VAL C 1 78 ? 14.214 95.041 36.527 1.00 22.24 140 VAL C CA 1
ATOM 1576 C C . VAL C 1 78 ? 14.979 95.111 35.225 1.00 23.65 140 VAL C C 1
ATOM 1577 O O . VAL C 1 78 ? 14.377 95.376 34.176 1.00 21.53 140 VAL C O 1
ATOM 1581 N N . ASP C 1 79 ? 16.309 94.924 35.293 1.00 24.73 141 ASP C N 1
ATOM 1582 C CA . ASP C 1 79 ? 17.142 94.908 34.087 1.00 22.06 141 ASP C CA 1
ATOM 1583 C C . ASP C 1 79 ? 18.208 93.839 34.302 1.00 24.75 141 ASP C C 1
ATOM 1584 O O . ASP C 1 79 ? 19.299 94.116 34.836 1.00 27.32 141 ASP C O 1
ATOM 1589 N N . GLN C 1 80 ? 17.902 92.629 33.854 1.00 22.52 142 GLN C N 1
ATOM 1590 C CA . GLN C 1 80 ? 18.657 91.433 34.212 1.00 21.16 142 GLN C CA 1
ATOM 1591 C C . GLN C 1 80 ? 19.409 90.914 32.985 1.00 21.79 142 GLN C C 1
ATOM 1592 O O . GLN C 1 80 ? 18.786 90.597 31.963 1.00 22.38 142 GLN C O 1
ATOM 1598 N N . THR C 1 81 ? 20.736 90.814 33.074 1.00 21.05 143 THR C N 1
ATOM 1599 C CA . THR C 1 81 ? 21.440 90.238 31.929 1.00 23.37 143 THR C CA 1
ATOM 1600 C C . THR C 1 81 ? 21.199 88.739 31.865 1.00 24.24 143 THR C C 1
ATOM 1601 O O . THR C 1 81 ? 21.084 88.054 32.896 1.00 24.34 143 THR C O 1
ATOM 1605 N N . ILE C 1 82 ? 21.151 88.212 30.639 1.00 22.91 144 ILE C N 1
ATOM 1606 C CA . ILE C 1 82 ? 20.848 86.790 30.520 1.00 19.96 144 ILE C CA 1
ATOM 1607 C C . ILE C 1 82 ? 21.979 85.969 31.110 1.00 20.52 144 ILE C C 1
ATOM 1608 O O . ILE C 1 82 ? 21.756 84.891 31.660 1.00 21.01 144 ILE C O 1
ATOM 1613 N N . GLU C 1 83 ? 23.215 86.446 30.947 1.00 23.65 145 GLU C N 1
ATOM 1614 C CA . GLU C 1 83 ? 24.378 85.665 31.378 1.00 27.55 145 GLU C CA 1
ATOM 1615 C C . GLU C 1 83 ? 24.360 85.372 32.871 1.00 26.91 145 GLU C C 1
ATOM 1616 O O . GLU C 1 83 ? 24.984 84.400 33.305 1.00 26.26 145 GLU C O 1
ATOM 1622 N N . LYS C 1 84 ? 23.639 86.152 33.670 1.00 23.98 146 LYS C N 1
ATOM 1623 C CA . LYS C 1 84 ? 23.609 85.895 35.102 1.00 21.37 146 LYS C CA 1
ATOM 1624 C C . LYS C 1 84 ? 22.333 85.197 35.548 1.00 22.64 146 LYS C C 1
ATOM 1625 O O . LYS C 1 84 ? 22.139 85.001 36.752 1.00 23.57 146 LYS C O 1
ATOM 1629 N N . VAL C 1 85 ? 21.462 84.795 34.625 1.00 19.25 147 VAL C N 1
ATOM 1630 C CA . VAL C 1 85 ? 20.273 84.006 34.999 1.00 19.37 147 VAL C CA 1
ATOM 1631 C C . VAL C 1 85 ? 20.641 82.535 34.941 1.00 23.17 147 VAL C C 1
ATOM 1632 O O . VAL C 1 85 ? 21.082 82.052 33.900 1.00 21.76 147 VAL C O 1
ATOM 1636 N N . SER C 1 86 ? 20.425 81.802 36.034 1.00 20.82 148 SER C N 1
ATOM 1637 C CA . SER C 1 86 ? 20.859 80.407 36.052 1.00 17.56 148 SER C CA 1
ATOM 1638 C C . SER C 1 86 ? 19.765 79.422 35.686 1.00 20.56 148 SER C C 1
ATOM 1639 O O . SER C 1 86 ? 20.080 78.344 35.175 1.00 21.43 148 SER C O 1
ATOM 1642 N N . PHE C 1 87 ? 18.503 79.753 35.941 1.00 17.70 149 PHE C N 1
ATOM 1643 C CA . PHE C 1 87 ? 17.422 78.781 35.922 1.00 19.34 149 PHE C CA 1
ATOM 1644 C C . PHE C 1 87 ? 16.115 79.547 35.815 1.00 18.64 149 PHE C C 1
ATOM 1645 O O . PHE C 1 87 ? 15.994 80.633 36.383 1.00 20.48 149 PHE C O 1
ATOM 1653 N N . CYS C 1 88 ? 15.129 78.967 35.119 1.00 17.06 150 CYS C N 1
ATOM 1654 C CA . CYS C 1 88 ? 13.780 79.530 35.156 1.00 17.66 150 CYS C CA 1
ATOM 1655 C C . CYS C 1 88 ? 12.762 78.385 35.079 1.00 19.18 150 CYS C C 1
ATOM 1656 O O . CYS C 1 88 ? 13.076 77.296 34.593 1.00 20.14 150 CYS C O 1
ATOM 1659 N N . ALA C 1 89 ? 11.554 78.628 35.609 1.00 19.09 151 ALA C N 1
ATOM 1660 C CA . ALA C 1 89 ? 10.571 77.564 35.717 1.00 20.13 151 ALA C CA 1
ATOM 1661 C C . ALA C 1 89 ? 9.175 78.134 35.888 1.00 19.87 151 ALA C C 1
ATOM 1662 O O . ALA C 1 89 ? 8.992 79.171 36.541 1.00 19.75 151 ALA C O 1
ATOM 1664 N N . PRO C 1 90 ? 8.177 77.465 35.341 1.00 20.73 152 PRO C N 1
ATOM 1665 C CA . PRO C 1 90 ? 6.798 77.729 35.728 1.00 22.63 152 PRO C CA 1
ATOM 1666 C C . PRO C 1 90 ? 6.543 77.169 37.117 1.00 23.51 152 PRO C C 1
ATOM 1667 O O . PRO C 1 90 ? 7.234 76.268 37.586 1.00 24.21 152 PRO C O 1
ATOM 1671 N N . ASP C 1 91 ? 5.549 77.733 37.780 1.00 23.13 153 ASP C N 1
ATOM 1672 C CA . ASP C 1 91 ? 5.152 77.275 39.109 1.00 28.69 153 ASP C CA 1
ATOM 1673 C C . ASP C 1 91 ? 4.266 76.053 38.930 1.00 25.01 153 ASP C C 1
ATOM 1674 O O . ASP C 1 91 ? 3.213 76.149 38.297 1.00 28.88 153 ASP C O 1
ATOM 1679 N N . ARG C 1 92 ? 4.682 74.893 39.483 1.00 25.11 154 ARG C N 1
ATOM 1680 C CA . ARG C 1 92 ? 3.893 73.683 39.254 1.00 28.20 154 ARG C CA 1
ATOM 1681 C C . ARG C 1 92 ? 2.535 73.735 39.931 1.00 33.93 154 ARG C C 1
ATOM 1682 O O . ARG C 1 92 ? 1.675 72.898 39.638 1.00 34.39 154 ARG C O 1
ATOM 1690 N N . ASN C 1 93 ? 2.332 74.672 40.853 1.00 31.20 155 ASN C N 1
ATOM 1691 C CA . ASN C 1 93 ? 1.104 74.725 41.623 1.00 34.67 155 ASN C CA 1
ATOM 1692 C C . ASN C 1 93 ? 0.167 75.857 41.231 1.00 33.74 155 ASN C C 1
ATOM 1693 O O . ASN C 1 93 ? -0.997 75.851 41.673 1.00 37.30 155 ASN C O 1
ATOM 1698 N N . HIS C 1 94 ? 0.614 76.779 40.381 1.00 33.15 156 HIS C N 1
ATOM 1699 C CA . HIS C 1 94 ? -0.201 77.890 39.889 1.00 35.30 156 HIS C CA 1
ATOM 1700 C C . HIS C 1 94 ? 0.116 78.117 38.417 1.00 31.22 156 HIS C C 1
ATOM 1701 O O . HIS C 1 94 ? 1.251 78.456 38.083 1.00 28.90 156 HIS C O 1
ATOM 1708 N N . GLU C 1 95 ? -0.894 77.952 37.551 1.00 33.68 157 GLU C N 1
ATOM 1709 C CA . GLU C 1 95 ? -0.685 77.942 36.101 1.00 32.12 157 GLU C CA 1
ATOM 1710 C C . GLU C 1 95 ? -0.066 79.235 35.577 1.00 31.70 157 GLU C C 1
ATOM 1711 O O . GLU C 1 95 ? 0.651 79.208 34.569 1.00 32.19 157 GLU C O 1
ATOM 1713 N N . ARG C 1 96 ? -0.352 80.374 36.202 1.00 29.24 158 ARG C N 1
ATOM 1714 C CA . ARG C 1 96 ? 0.208 81.639 35.728 1.00 25.46 158 ARG C CA 1
ATOM 1715 C C . ARG C 1 96 ? 1.489 82.038 36.451 1.00 25.91 158 ARG C C 1
ATOM 1716 O O . ARG C 1 96 ? 2.067 83.083 36.132 1.00 25.65 158 ARG C O 1
ATOM 1721 N N . GLY C 1 97 ? 1.979 81.221 37.379 1.00 25.60 159 GLY C N 1
ATOM 1722 C CA . GLY C 1 97 ? 3.186 81.593 38.099 1.00 20.88 159 GLY C CA 1
ATOM 1723 C C . GLY C 1 97 ? 4.460 81.266 37.334 1.00 21.75 159 GLY C C 1
ATOM 1724 O O . GLY C 1 97 ? 4.559 80.262 36.628 1.00 23.69 159 GLY C O 1
ATOM 1725 N N . PHE C 1 98 ? 5.458 82.122 37.504 1.00 18.86 160 PHE C N 1
ATOM 1726 C CA . PHE C 1 98 ? 6.725 81.983 36.797 1.00 17.94 160 PHE C CA 1
ATOM 1727 C C . PHE C 1 98 ? 7.818 82.608 37.649 1.00 19.56 160 PHE C C 1
ATOM 1728 O O . PHE C 1 98 ? 7.580 83.644 38.286 1.00 21.34 160 PHE C O 1
ATOM 1736 N N . SER C 1 99 ? 9.024 82.028 37.635 1.00 19.25 161 SER C N 1
ATOM 1737 C CA . SER C 1 99 ? 10.131 82.708 38.296 1.00 16.65 161 SER C CA 1
ATOM 1738 C C . SER C 1 99 ? 11.457 82.346 37.639 1.00 17.47 161 SER C C 1
ATOM 1739 O O . SER C 1 99 ? 11.561 81.367 36.897 1.00 19.05 161 SER C O 1
ATOM 1742 N N . TYR C 1 100 ? 12.489 83.114 37.976 1.00 18.82 162 TYR C N 1
ATOM 1743 C CA . TYR C 1 100 ? 13.832 82.740 37.553 1.00 18.27 162 TYR C CA 1
ATOM 1744 C C . TYR C 1 100 ? 14.777 82.999 38.702 1.00 17.71 162 TYR C C 1
ATOM 1745 O O . TYR C 1 100 ? 14.480 83.769 39.622 1.00 17.12 162 TYR C O 1
ATOM 1754 N N . ILE C 1 101 ? 15.903 82.305 38.679 1.00 17.19 163 ILE C N 1
ATOM 1755 C CA . ILE C 1 101 ? 16.956 82.526 39.662 1.00 17.75 163 ILE C CA 1
ATOM 1756 C C . ILE C 1 101 ? 18.107 83.194 38.930 1.00 20.50 163 ILE C C 1
ATOM 1757 O O . ILE C 1 101 ? 18.431 82.810 37.795 1.00 21.13 163 ILE C O 1
ATOM 1762 N N . CYS C 1 102 ? 18.736 84.175 39.571 1.00 18.20 164 CYS C N 1
ATOM 1763 C CA . CYS C 1 102 ? 19.885 84.839 38.973 1.00 20.75 164 CYS C CA 1
ATOM 1764 C C . CYS C 1 102 ? 20.968 85.051 40.017 1.00 22.66 164 CYS C C 1
ATOM 1765 O O . CYS C 1 102 ? 20.730 85.035 41.237 1.00 21.69 164 CYS C O 1
ATOM 1768 N N . ARG C 1 103 ? 22.175 85.280 39.511 1.00 20.22 165 ARG C N 1
ATOM 1769 C CA . ARG C 1 103 ? 23.299 85.657 40.354 1.00 22.72 165 ARG C CA 1
ATOM 1770 C C . ARG C 1 103 ? 23.381 87.182 40.416 1.00 27.86 165 ARG C C 1
ATOM 1771 O O . ARG C 1 103 ? 23.517 87.852 39.380 1.00 29.34 165 ARG C O 1
ATOM 1779 N N . ASP C 1 104 ? 23.272 87.732 41.625 1.00 27.50 166 ASP C N 1
ATOM 1780 C CA . ASP C 1 104 ? 23.512 89.157 41.853 1.00 30.41 166 ASP C CA 1
ATOM 1781 C C . ASP C 1 104 ? 24.974 89.281 42.241 1.00 33.56 166 ASP C C 1
ATOM 1782 O O . ASP C 1 104 ? 25.360 89.021 43.390 1.00 32.37 166 ASP C O 1
ATOM 1787 N N . GLY C 1 105 ? 25.796 89.700 41.281 1.00 34.48 167 GLY C N 1
ATOM 1788 C CA . GLY C 1 105 ? 27.225 89.729 41.528 1.00 40.87 167 GLY C CA 1
ATOM 1789 C C . GLY C 1 105 ? 27.661 90.775 42.528 1.00 43.85 167 GLY C C 1
ATOM 1790 O O . GLY C 1 105 ? 28.712 90.613 43.157 1.00 45.74 167 GLY C O 1
ATOM 1791 N N . THR C 1 106 ? 26.879 91.841 42.702 1.00 44.20 168 THR C N 1
ATOM 1792 C CA . THR C 1 106 ? 27.312 92.898 43.612 1.00 46.41 168 THR C CA 1
ATOM 1793 C C . THR C 1 106 ? 27.184 92.466 45.066 1.00 44.99 168 THR C C 1
ATOM 1794 O O . THR C 1 106 ? 28.036 92.801 45.890 1.00 46.12 168 THR C O 1
ATOM 1798 N N . THR C 1 107 ? 26.152 91.696 45.406 1.00 41.97 169 THR C N 1
ATOM 1799 C CA . THR C 1 107 ? 26.025 91.211 46.772 1.00 39.91 169 THR C CA 1
ATOM 1800 C C . THR C 1 107 ? 26.466 89.766 46.934 1.00 39.78 169 THR C C 1
ATOM 1801 O O . THR C 1 107 ? 26.375 89.232 48.040 1.00 40.32 169 THR C O 1
ATOM 1805 N N . ARG C 1 108 ? 26.899 89.111 45.862 1.00 38.08 170 ARG C N 1
ATOM 1806 C CA . ARG C 1 108 ? 27.288 87.702 45.903 1.00 35.14 170 ARG C CA 1
ATOM 1807 C C . ARG C 1 108 ? 26.170 86.818 46.481 1.00 31.54 170 ARG C C 1
ATOM 1808 O O . ARG C 1 108 ? 26.373 86.025 47.398 1.00 32.67 170 ARG C O 1
ATOM 1811 N N . ARG C 1 109 ? 24.977 86.949 45.913 1.00 31.46 171 ARG C N 1
ATOM 1812 C CA . ARG C 1 109 ? 23.801 86.183 46.323 1.00 27.62 171 ARG C CA 1
ATOM 1813 C C . ARG C 1 109 ? 23.098 85.584 45.123 1.00 27.34 171 ARG C C 1
ATOM 1814 O O . ARG C 1 109 ? 23.175 86.120 44.010 1.00 28.51 171 ARG C O 1
ATOM 1822 N N . TRP C 1 110 ? 22.388 84.469 45.352 1.00 22.37 172 TRP C N 1
ATOM 1823 C CA . TRP C 1 110 ? 21.409 83.969 44.367 1.00 20.21 172 TRP C CA 1
ATOM 1824 C C . TRP C 1 110 ? 20.045 84.560 44.732 1.00 22.51 172 TRP C C 1
ATOM 1825 O O . TRP C 1 110 ? 19.655 84.539 45.918 1.00 22.62 172 TRP C O 1
ATOM 1836 N N . MET C 1 111 ? 19.334 85.114 43.729 1.00 19.98 173 MET C N 1
ATOM 1837 C CA . MET C 1 111 ? 18.048 85.772 43.968 1.00 19.62 173 MET C CA 1
ATOM 1838 C C . MET C 1 111 ? 16.985 85.158 43.069 1.00 20.56 173 MET C C 1
ATOM 1839 O O . MET C 1 111 ? 17.231 84.872 41.900 1.00 20.76 173 MET C O 1
ATOM 1844 N N . CYS C 1 112 ? 15.793 84.924 43.625 1.00 19.18 174 CYS C N 1
ATOM 1845 C CA . CYS C 1 112 ? 14.695 84.405 42.826 1.00 17.00 174 CYS C CA 1
ATOM 1846 C C . CYS C 1 112 ? 13.715 85.549 42.596 1.00 18.65 174 CYS C C 1
ATOM 1847 O O . CYS C 1 112 ? 13.242 86.155 43.580 1.00 18.47 174 CYS C O 1
ATOM 1850 N N . HIS C 1 113 ? 13.418 85.842 41.324 1.00 17.20 175 HIS C N 1
ATOM 1851 C CA . HIS C 1 113 ? 12.461 86.880 40.947 1.00 18.24 175 HIS C CA 1
ATOM 1852 C C . HIS C 1 113 ? 11.154 86.239 40.502 1.00 17.88 175 HIS C C 1
ATOM 1853 O O . HIS C 1 113 ? 11.170 85.371 39.625 1.00 19.21 175 HIS C O 1
ATOM 1860 N N . GLY C 1 114 ? 10.024 86.686 41.069 1.00 17.23 176 GLY C N 1
ATOM 1861 C CA . GLY C 1 114 ? 8.756 85.996 40.899 1.00 17.34 176 GLY C CA 1
ATOM 1862 C C . GLY C 1 114 ? 7.740 86.837 40.152 1.00 17.81 176 GLY C C 1
ATOM 1863 O O . GLY C 1 114 ? 7.762 88.067 40.212 1.00 21.46 176 GLY C O 1
ATOM 1864 N N . PHE C 1 115 ? 6.888 86.157 39.391 1.00 18.72 177 PHE C N 1
ATOM 1865 C CA . PHE C 1 115 ? 5.920 86.821 38.519 1.00 18.99 177 PHE C CA 1
ATOM 1866 C C . PHE C 1 115 ? 4.600 86.089 38.536 1.00 22.25 177 PHE C C 1
ATOM 1867 O O . PHE C 1 115 ? 4.532 84.874 38.744 1.00 24.83 177 PHE C O 1
ATOM 1875 N N . LEU C 1 116 ? 3.540 86.833 38.228 1.00 21.40 178 LEU C N 1
ATOM 1876 C CA . LEU C 1 116 ? 2.265 86.236 37.879 1.00 22.75 178 LEU C CA 1
ATOM 1877 C C . LEU C 1 116 ? 1.963 86.703 36.460 1.00 22.95 178 LEU C C 1
ATOM 1878 O O . LEU C 1 116 ? 1.900 87.914 36.210 1.00 27.62 178 LEU C O 1
ATOM 1883 N N . ALA C 1 117 ? 1.856 85.766 35.514 1.00 20.12 179 ALA C N 1
ATOM 1884 C CA . ALA C 1 117 ? 1.550 86.185 34.141 1.00 23.80 179 ALA C CA 1
ATOM 1885 C C . ALA C 1 117 ? 0.075 86.560 34.036 1.00 28.17 179 ALA C C 1
ATOM 1886 O O . ALA C 1 117 ? -0.807 85.802 34.471 1.00 30.28 179 ALA C O 1
ATOM 1888 N N . CYS C 1 118 ? -0.200 87.720 33.424 1.00 24.26 180 CYS C N 1
ATOM 1889 C CA . CYS C 1 118 ? -1.564 88.221 33.387 1.00 26.47 180 CYS C CA 1
ATOM 1890 C C . CYS C 1 118 ? -2.377 87.589 32.275 1.00 32.38 180 CYS C C 1
ATOM 1891 O O . CYS C 1 118 ? -3.603 87.495 32.387 1.00 33.53 180 CYS C O 1
ATOM 1894 N N . LYS C 1 119 ? -1.720 87.175 31.198 1.00 27.82 181 LYS C N 1
ATOM 1895 C CA . LYS C 1 119 ? -2.445 86.784 29.999 1.00 31.47 181 LYS C CA 1
ATOM 1896 C C . LYS C 1 119 ? -1.957 85.469 29.428 1.00 31.57 181 LYS C C 1
ATOM 1897 O O . LYS C 1 119 ? -2.430 85.068 28.364 1.00 39.80 181 LYS C O 1
ATOM 1902 N N . ASP C 1 120 ? -1.036 84.790 30.098 1.00 26.78 182 ASP C N 1
ATOM 1903 C CA . ASP C 1 120 ? -0.391 83.619 29.542 1.00 28.95 182 ASP C CA 1
ATOM 1904 C C . ASP C 1 120 ? -0.118 82.631 30.660 1.00 32.75 182 ASP C C 1
ATOM 1905 O O . ASP C 1 120 ? -0.167 82.969 31.847 1.00 34.79 182 ASP C O 1
ATOM 1910 N N . SER C 1 121 ? 0.227 81.411 30.266 1.00 26.99 183 SER C N 1
ATOM 1911 C CA . SER C 1 121 ? 0.748 80.465 31.238 1.00 26.57 183 SER C CA 1
ATOM 1912 C C . SER C 1 121 ? 2.178 80.791 31.653 1.00 26.83 183 SER C C 1
ATOM 1913 O O . SER C 1 121 ? 2.986 81.345 30.893 1.00 23.76 183 SER C O 1
ATOM 1916 N N . GLY C 1 122 ? 2.508 80.395 32.884 1.00 25.29 184 GLY C N 1
ATOM 1917 C CA . GLY C 1 122 ? 3.890 80.488 33.297 1.00 23.85 184 GLY C CA 1
ATOM 1918 C C . GLY C 1 122 ? 4.803 79.652 32.417 1.00 22.58 184 GLY C C 1
ATOM 1919 O O . GLY C 1 122 ? 5.964 80.013 32.202 1.00 22.24 184 GLY C O 1
ATOM 1920 N N . GLU C 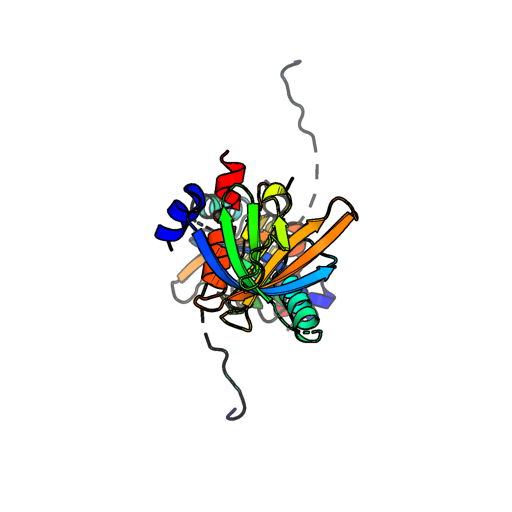1 123 ? 4.294 78.535 31.875 1.00 25.30 185 GLU C N 1
ATOM 1921 C CA . GLU C 1 123 ? 5.133 77.738 30.976 1.00 23.55 185 GLU C CA 1
ATOM 1922 C C . GLU C 1 123 ? 5.531 78.543 29.725 1.00 24.52 185 GLU C C 1
ATOM 1923 O O . GLU C 1 123 ? 6.658 78.405 29.232 1.00 24.89 185 GLU C O 1
ATOM 1925 N N . ARG C 1 124 ? 4.631 79.374 29.197 1.00 26.11 186 ARG C N 1
ATOM 1926 C CA . ARG C 1 124 ? 4.999 80.143 28.004 1.00 24.24 186 ARG C CA 1
ATOM 1927 C C . ARG C 1 124 ? 6.148 81.107 28.303 1.00 25.94 186 ARG C C 1
ATOM 1928 O O . ARG C 1 124 ? 7.102 81.220 27.519 1.00 22.97 186 ARG C O 1
ATOM 1934 N N . LEU C 1 125 ? 6.087 81.782 29.453 1.00 20.63 187 LEU C N 1
ATOM 1935 C CA . LEU C 1 125 ? 7.170 82.673 29.859 1.00 20.74 187 LEU C CA 1
ATOM 1936 C C . LEU C 1 125 ? 8.472 81.899 30.019 1.00 19.81 187 LEU C C 1
ATOM 1937 O O . LEU C 1 125 ? 9.544 82.355 29.601 1.00 20.76 187 LEU C O 1
ATOM 1942 N N . SER C 1 126 ? 8.412 80.724 30.668 1.00 20.74 188 SER C N 1
ATOM 1943 C CA . SER C 1 126 ? 9.632 79.953 30.872 1.00 19.01 188 SER C CA 1
ATOM 1944 C C . SER C 1 126 ? 10.254 79.523 29.547 1.00 22.13 188 SER C C 1
ATOM 1945 O O . SER C 1 126 ? 11.475 79.626 29.352 1.00 20.59 188 SER C O 1
ATOM 1948 N N . HIS C 1 127 ? 9.427 79.049 28.614 1.00 21.45 189 HIS C N 1
ATOM 1949 C CA . HIS C 1 127 ? 9.934 78.692 27.288 1.00 23.96 189 HIS C CA 1
ATOM 1950 C C . HIS C 1 127 ? 10.618 79.883 26.614 1.00 24.18 189 HIS C C 1
ATOM 1951 O O . HIS C 1 127 ? 11.678 79.726 25.982 1.00 24.56 189 HIS C O 1
ATOM 1953 N N . ALA C 1 128 ? 10.025 81.078 26.736 1.00 20.95 190 ALA C N 1
ATOM 1954 C CA . ALA C 1 128 ? 10.636 82.253 26.112 1.00 22.59 190 ALA C CA 1
ATOM 1955 C C . ALA C 1 128 ? 11.977 82.596 26.758 1.00 20.16 190 ALA C C 1
ATOM 1956 O O . ALA C 1 128 ? 12.937 82.932 26.051 1.00 21.09 190 ALA C O 1
ATOM 1958 N N . VAL C 1 129 ? 12.071 82.522 28.086 1.00 19.21 191 VAL C N 1
ATOM 1959 C CA . VAL C 1 129 ? 13.356 82.794 28.721 1.00 19.94 191 VAL C CA 1
ATOM 1960 C C . VAL C 1 129 ? 14.359 81.706 28.346 1.00 21.60 191 VAL C C 1
ATOM 1961 O O . VAL C 1 129 ? 15.546 81.986 28.123 1.00 21.20 191 VAL C O 1
ATOM 1965 N N . GLY C 1 130 ? 13.909 80.449 28.232 1.00 21.01 192 GLY C N 1
ATOM 1966 C CA . GLY C 1 130 ? 14.824 79.421 27.741 1.00 22.98 192 GLY C CA 1
ATOM 1967 C C . GLY C 1 130 ? 15.351 79.740 26.356 1.00 27.04 192 GLY C C 1
ATOM 1968 O O . GLY C 1 130 ? 16.515 79.437 26.012 1.00 26.84 192 GLY C O 1
ATOM 1969 N N . CYS C 1 131 ? 14.491 80.305 25.518 1.00 23.35 193 CYS C N 1
ATOM 1970 C CA A CYS C 1 131 ? 14.944 80.751 24.214 0.38 26.36 193 CYS C CA 1
ATOM 1971 C CA B CYS C 1 131 ? 14.943 80.757 24.208 0.62 26.52 193 CYS C CA 1
ATOM 1972 C C . CYS C 1 131 ? 16.014 81.830 24.352 1.00 26.46 193 CYS C C 1
ATOM 1973 O O . CYS C 1 131 ? 17.027 81.811 23.635 1.00 28.24 193 CYS C O 1
ATOM 1978 N N . ALA C 1 132 ? 15.802 82.780 25.268 1.00 24.76 194 ALA C N 1
ATOM 1979 C CA . ALA C 1 132 ? 16.798 83.818 25.492 1.00 24.54 194 ALA C CA 1
ATOM 1980 C C . ALA C 1 132 ? 18.139 83.220 25.918 1.00 25.27 194 ALA C C 1
ATOM 1981 O O . ALA C 1 132 ? 19.199 83.715 25.500 1.00 25.86 194 ALA C O 1
ATOM 1983 N N . PHE C 1 133 ? 18.118 82.159 26.751 1.00 23.69 195 PHE C N 1
ATOM 1984 C CA . PHE C 1 133 ? 19.353 81.459 27.071 1.00 23.60 195 PHE C CA 1
ATOM 1985 C C . PHE C 1 133 ? 20.044 81.006 25.804 1.00 27.17 195 PHE C C 1
ATOM 1986 O O . PHE C 1 133 ? 21.255 81.188 25.644 1.00 29.58 195 PHE C O 1
ATOM 1994 N N . ALA C 1 134 ? 19.287 80.396 24.889 1.00 26.61 196 ALA C N 1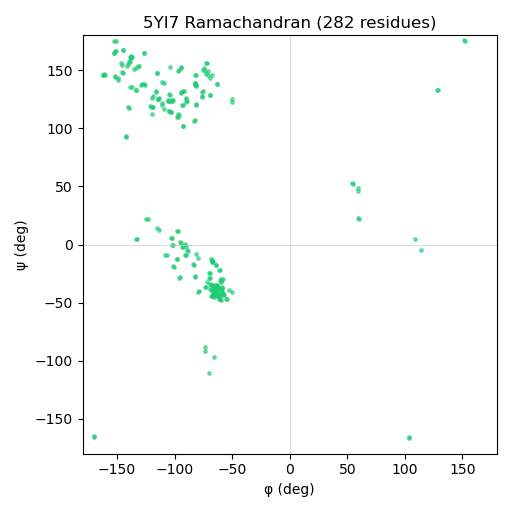
ATOM 1995 C CA . ALA C 1 134 ? 19.940 79.831 23.707 1.00 30.35 196 ALA C CA 1
ATOM 1996 C C . ALA C 1 134 ? 20.467 80.939 22.809 1.00 31.29 196 ALA C C 1
ATOM 1997 O O . ALA C 1 134 ? 21.570 80.835 22.243 1.00 33.63 196 ALA C O 1
ATOM 1999 N N . VAL C 1 135 ? 19.707 82.022 22.698 1.00 28.38 197 VAL C N 1
ATOM 2000 C CA . VAL C 1 135 ? 20.061 83.101 21.781 1.00 34.98 197 VAL C CA 1
ATOM 2001 C C . VAL C 1 135 ? 21.310 83.816 22.264 1.00 39.46 197 VAL C C 1
ATOM 2002 O O . VAL C 1 135 ? 22.231 84.086 21.483 1.00 39.27 197 VAL C O 1
ATOM 2006 N N . CYS C 1 136 ? 21.371 84.096 23.564 1.00 36.98 198 CYS C N 1
ATOM 2007 C CA . CYS C 1 136 ? 22.516 84.795 24.133 1.00 41.78 198 CYS C CA 1
ATOM 2008 C C . CYS C 1 136 ? 23.801 83.995 23.940 1.00 43.48 198 CYS C C 1
ATOM 2009 O O . CYS C 1 136 ? 24.814 84.529 23.462 1.00 45.77 198 CYS C O 1
ATOM 2012 N N . LEU C 1 137 ? 23.757 82.693 24.246 1.00 39.79 199 LEU C N 1
ATOM 2013 C CA . LEU C 1 137 ? 24.910 81.822 24.040 1.00 43.72 199 LEU C CA 1
ATOM 2014 C C . LEU C 1 137 ? 25.285 81.725 22.561 1.00 47.02 199 LEU C C 1
ATOM 2015 O O . LEU C 1 137 ? 26.477 81.707 22.204 1.00 48.61 199 LEU C O 1
ATOM 2020 N N . GLU C 1 138 ? 24.283 81.633 21.684 1.00 45.76 200 GLU C N 1
ATOM 2021 C CA . GLU C 1 138 ? 24.521 81.671 20.246 1.00 46.10 200 GLU C CA 1
ATOM 2022 C C . GLU C 1 138 ? 25.394 82.857 19.854 1.00 49.87 200 GLU C C 1
ATOM 2023 O O . GLU C 1 138 ? 26.283 82.735 19.005 1.00 48.38 200 GLU C O 1
ATOM 2027 N N . ARG C 1 139 ? 25.159 84.014 20.469 1.00 53.53 201 ARG C N 1
ATOM 2028 C CA . ARG C 1 139 ? 25.793 85.268 20.045 1.00 56.25 201 ARG C CA 1
ATOM 2029 C C . ARG C 1 139 ? 27.130 85.497 20.761 1.00 61.72 201 ARG C C 1
ATOM 2030 O O . ARG C 1 139 ? 27.689 84.580 21.372 1.00 62.52 201 ARG C O 1
ATOM 2038 N N . ASN D 2 7 ? -10.389 49.942 48.304 1.00 53.38 118 ASN D N 1
ATOM 2039 C CA . ASN D 2 7 ? -10.511 50.964 49.347 1.00 47.34 118 ASN D CA 1
ATOM 2040 C C . ASN D 2 7 ? -11.226 52.212 48.832 1.00 41.64 118 ASN D C 1
ATOM 2041 O O . ASN D 2 7 ? -10.652 52.989 48.078 1.00 39.31 118 ASN D O 1
ATOM 2046 N N . PRO D 2 8 ? -12.467 52.441 49.267 1.00 40.06 119 PRO D N 1
ATOM 2047 C CA . PRO D 2 8 ? -13.204 53.613 48.759 1.00 39.13 119 PRO D CA 1
ATOM 2048 C C . PRO D 2 8 ? -12.613 54.946 49.210 1.00 36.34 119 PRO D C 1
ATOM 2049 O O . PRO D 2 8 ? -12.944 55.975 48.604 1.00 40.85 119 PRO D O 1
ATOM 2053 N N . PHE D 2 9 ? -11.708 54.955 50.190 1.00 30.97 120 PHE D N 1
ATOM 2054 C CA . PHE D 2 9 ? -11.047 56.190 50.603 1.00 30.73 120 PHE D CA 1
ATOM 2055 C C . PHE D 2 9 ? -9.723 56.410 49.895 1.00 30.33 120 PHE D C 1
ATOM 2056 O O . PHE D 2 9 ? -9.096 57.449 50.104 1.00 27.47 120 PHE D O 1
ATOM 2064 N N . GLU D 2 10 ? -9.286 55.484 49.046 1.00 30.17 121 GLU D N 1
ATOM 2065 C CA . GLU D 2 10 ? -8.035 55.707 48.335 1.00 29.39 121 GLU D CA 1
ATOM 2066 C C . GLU D 2 10 ? -8.240 56.604 47.109 1.00 32.42 121 GLU D C 1
ATOM 2067 O O . GLU D 2 10 ? -9.186 56.430 46.331 1.00 37.19 121 GLU D O 1
ATOM 2073 N N . VAL D 2 11 ? -7.328 57.553 46.926 1.00 29.23 122 VAL D N 1
ATOM 2074 C CA . VAL D 2 11 ? -7.277 58.398 45.736 1.00 30.07 122 VAL D CA 1
ATOM 2075 C C . VAL D 2 11 ? -6.171 57.878 44.829 1.00 34.45 122 VAL D C 1
ATOM 2076 O O . VAL D 2 11 ? -5.020 57.727 45.254 1.00 32.04 122 VAL D O 1
ATOM 2080 N N . LEU D 2 12 ? -6.525 57.562 43.592 1.00 43.39 123 LEU D N 1
ATOM 2081 C CA . LEU D 2 12 ? -5.544 57.081 42.630 1.00 41.69 123 LEU D CA 1
ATOM 2082 C C . LEU D 2 12 ? -4.807 58.255 42.017 1.00 40.59 123 LEU D C 1
ATOM 2083 O O . LEU D 2 12 ? -5.421 59.260 41.647 1.00 43.60 123 LEU D O 1
ATOM 2088 N N . ARG D 2 13 ? -3.489 58.113 41.863 1.00 43.11 124 ARG D N 1
ATOM 2089 C CA . ARG D 2 13 ? -2.730 59.124 41.136 1.00 43.20 124 ARG D CA 1
ATOM 2090 C C . ARG D 2 13 ? -3.095 59.086 39.658 1.00 47.69 124 ARG D C 1
ATOM 2091 O O . ARG D 2 13 ? -3.325 58.014 39.090 1.00 48.62 124 ARG D O 1
ATOM 2097 N N . GLN D 2 14 ? -3.136 60.261 39.035 1.00 50.65 125 GLN D N 1
ATOM 2098 C CA . GLN D 2 14 ? -3.656 60.392 37.677 1.00 55.20 125 GLN D CA 1
ATOM 2099 C C . GLN D 2 14 ? -2.698 59.841 36.621 1.00 56.70 125 GLN D C 1
ATOM 2100 O O . GLN D 2 14 ? -1.482 59.853 36.808 1.00 55.38 125 GLN D O 1
ATOM 2102 N N . ALA D 2 24 ? 9.449 72.220 30.641 1.00 39.87 135 ALA D N 1
ATOM 2103 C CA . ALA D 2 24 ? 9.292 73.653 30.635 1.00 37.04 135 ALA D CA 1
ATOM 2104 C C . ALA D 2 24 ? 10.162 74.394 31.665 1.00 29.93 135 ALA D C 1
ATOM 2105 O O . ALA D 2 24 ? 10.046 75.608 31.752 1.00 33.54 135 ALA D O 1
ATOM 2107 N N . CYS D 2 25 ? 11.049 73.739 32.414 1.00 26.00 136 CYS D N 1
ATOM 2108 C CA . CYS D 2 25 ? 12.032 74.528 33.148 1.00 27.50 136 CYS D CA 1
ATOM 2109 C C . CYS D 2 25 ? 13.379 74.420 32.430 1.00 28.68 136 CYS D C 1
ATOM 2110 O O . CYS D 2 25 ? 13.612 73.486 31.647 1.00 30.64 136 CYS D O 1
ATOM 2113 N N . PHE D 2 26 ? 14.213 75.447 32.587 1.00 27.28 137 PHE D N 1
ATOM 2114 C CA . PHE D 2 26 ? 15.421 75.577 31.777 1.00 27.38 137 PHE D CA 1
ATOM 2115 C C . PHE D 2 26 ? 16.607 75.995 32.629 1.00 26.28 137 PHE D C 1
ATOM 2116 O O . PHE D 2 26 ? 16.492 76.881 33.467 1.00 24.49 137 PHE D O 1
ATOM 2124 N N . GLU D 2 27 ? 17.747 75.340 32.414 1.00 28.00 138 GLU D N 1
ATOM 2125 C CA . GLU D 2 27 ? 19.014 75.801 32.956 1.00 27.77 138 GLU D CA 1
ATOM 2126 C C . GLU D 2 27 ? 19.725 76.609 31.879 1.00 27.82 138 GLU D C 1
ATOM 2127 O O . GLU D 2 27 ? 19.569 76.357 30.684 1.00 29.95 138 GLU D O 1
ATOM 2133 N N . ASN D 2 28 ? 20.514 77.576 32.284 1.00 26.76 139 ASN D N 1
ATOM 2134 C CA . ASN D 2 28 ? 21.122 78.400 31.262 1.00 27.13 139 ASN D CA 1
ATOM 2135 C C . ASN D 2 28 ? 22.523 77.885 31.008 1.00 30.32 139 ASN D C 1
ATOM 2136 O O . ASN D 2 28 ? 23.391 78.013 31.888 1.00 30.78 139 ASN D O 1
ATOM 2141 N N . PRO D 2 29 ? 22.789 77.261 29.852 1.00 33.27 140 PRO D N 1
ATOM 2142 C CA . PRO D 2 29 ? 24.145 76.777 29.585 1.00 37.97 140 PRO D CA 1
ATOM 2143 C C . PRO D 2 29 ? 25.150 77.891 29.416 1.00 37.77 140 PRO D C 1
ATOM 2144 O O . PRO D 2 29 ? 26.359 77.618 29.444 1.00 41.43 140 PRO D O 1
ATOM 2148 N N . GLY D 2 30 ? 24.700 79.122 29.234 1.00 34.79 141 GLY D N 1
ATOM 2149 C CA . GLY D 2 30 ? 25.582 80.258 29.114 1.00 35.19 141 GLY D CA 1
ATOM 2150 C C . GLY D 2 30 ? 25.771 81.031 30.392 1.00 32.88 141 GLY D C 1
ATOM 2151 O O . GLY D 2 30 ? 26.301 82.148 30.334 1.00 32.51 141 GLY D O 1
ATOM 2152 N N . LEU D 2 31 ? 25.325 80.493 31.533 1.00 31.27 142 LEU D N 1
ATOM 2153 C CA . LEU D 2 31 ? 25.561 81.117 32.834 1.00 29.89 142 LEU D CA 1
ATOM 2154 C C . LEU D 2 31 ? 27.030 81.441 32.974 1.00 33.73 142 LEU D C 1
ATOM 2155 O O . LEU D 2 31 ? 27.884 80.556 32.853 1.00 38.83 142 LEU D O 1
ATOM 2160 N N . ASN D 2 32 ? 27.324 82.713 33.201 1.00 31.27 143 ASN D N 1
ATOM 2161 C CA . ASN D 2 32 ? 28.713 83.174 33.242 1.00 37.68 143 ASN D CA 1
ATOM 2162 C C . ASN D 2 32 ? 28.850 84.290 34.248 1.00 43.50 143 ASN D C 1
ATOM 2163 O O . ASN D 2 32 ? 28.239 85.343 34.040 1.00 45.58 143 ASN D O 1
#

InterPro domains:
  IPR006020 PTB/PI domain [PF00640] (83-204)
  IPR006020 PTB/PI domain [PS01179] (81-208)
  IPR006020 PTB/PI domain [SM00462] (78-208)
  IPR010449 NUMB domain [PF06311] (269-374)
  IPR011993 PH-like domain superfamily [G3DSA:2.30.29.30] (46-207)
  IPR016698 Numb/numb-like [PIRSF017607] (2-556)
  IPR016698 Numb/numb-like [PTHR47368] (40-478)

Organism: Drosophila melanogaster (NCBI:txid7227)

Sequence (293 aa):
DEEAVRSATCSFSVKYLGCVEVFESRGMQVCEEALKVLRQSRPVRGLLHVSGDGLRVVDDETKGLIVDQTIEKVSFCAPDRNHERGFSYICRDGTTRRWMCHGFLACKDSGERLSHAVGCCAFAVCLERNPFEVLRQACCFENPGLNWQADEEAVRSATCSFSVKYLGCVEVFESRGMQVCEEALKVLRQSRPVRGLLHVSGDGLRVVDDETKGLIVDQTIEKVSFCAPDRNHERGFSYICRDGTTRRWMCHGFLACKDSGERLSHAVGCCAFAVCLERNPFEVLRQACFENPGLN

Nearest PDB structures (foldseek):
  5yi7-assembly2_C  TM=1.008E+00  e=1.785E-28  Drosophila melanogaster
  5njk-assembly5_E  TM=9.871E-01  e=5.343E-22  Homo sapiens
  5njk-assembly6_F  TM=9.879E-01  e=6.029E-22  Homo sapiens
  5njj-assembly3_C  TM=9.875E-01  e=4.162E-21  Homo sapiens
  3f0w-assembly1_A  TM=9.898E-01  e=5.978E-21  Homo sapiens

Foldseek 3Di:
DLVCQAVQNDKFWKFWLFKDFFDDQEDLVRLQVRVVVSVVPGTFIFMFTHYLQATWTAGPPVRHTDDGGHLVFWRYKDFNPVDFQKIWTWGADVVVRTIMIIIIGTDPHGNVVVRVRSVSSNVSNVVD/DVPDDDDDDDDDDPPDD/DVVLLVCQAVQNDKFWKFWLFKDFFDDQEDLVRLQVRVVVSVVPHTFIFMFTHYLQATWTAGPPVRDTPDGGHLVFWRYKDFRPVDQQKIWTWGQDVVVRTIMIIIIGTDPHGNVVVRVSSVSSNVSNVVD/DVPDDDDDDDDDDPPDD

B-factor: mean 29.31, std 8.59, range [16.17, 62.52]

GO terms:
  GO:0005112 Notch binding (F, IDA)
  GO:0005737 cytoplasm (C, IDA)
  GO:0005938 cell cortex (C, IDA)
  GO:0016360 sensory organ precursor cell fate determination (P, IDA)
  GO:0035050 embryonic heart tube development (P, IGI)
  GO:0045178 basal part of cell (C, TAS)
  GO:0045746 negative regulation of Notch signaling pathway (P, IGI)
  GO:0001920 negative regulation of receptor recycling (P, IMP)
  GO:0035883 enteroendocrine cell differentiation (P, IMP)
  GO:0042694 muscle cell fate specification (P, IMP)
  GO:0045035 sensory organ precursor cell division (P, IMP)
  GO:0045746 negative regulation of Notch signaling pathway (P, IMP)
  GO:0045807 positive regulation of endocytosis (P, IMP)
  GO:0009786 regulation of asymmetric cell division (P, IMP)
  GO:0016360 sensory organ precursor cell fate determination (P, IMP)
  GO:0051642 centrosome localization (P, IMP)
  GO:0051960 regulation of nervous system development (P, IMP)
  GO:0055059 asymmetric neuroblast division (P, IMP)
  GO:0050767 regulation of neurogenesis (P, IMP)
  GO:0061320 pericardial nephrocyte differentiation (P, IMP)